Protein AF-A0A8B9U827-F1 (afdb_monomer)

Radius of gyration: 39.12 Å; Cα contacts (8 Å, |Δi|>4): 54; chains: 1; bounding box: 89×34×97 Å

Secondary structure (DSSP, 8-state):
-HHHHHHHHHHHHHHHHHHHHHHHHHHHHHHHHHHHHHHHHHHHHHHHH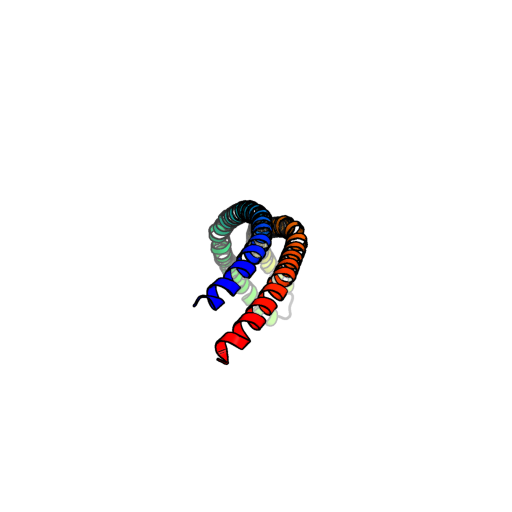HHHHHHHHHIIIIITHHHHHHHHHHHHHHHHHHHHHHHHHHHHHH--SSTHHHHHHHHHHHHHHHHHHHHHHHHHHHHHHHHHHHHHHHHHHHHHHHHHHHHHHHHHHHHHHHHHHHHHHHHHHHHHHHHHHHHHHHHH--

Structure (mmCIF, N/CA/C/O backbone):
data_AF-A0A8B9U827-F1
#
_entry.id   AF-A0A8B9U827-F1
#
loop_
_atom_site.group_PDB
_atom_site.id
_atom_site.type_symbol
_atom_site.label_atom_id
_atom_site.label_alt_id
_atom_site.label_comp_id
_atom_site.label_asym_id
_atom_site.label_entity_id
_atom_site.label_seq_id
_atom_site.pdbx_PDB_ins_code
_atom_site.Cartn_x
_atom_site.Cartn_y
_atom_site.Cartn_z
_atom_site.occupancy
_atom_site.B_iso_or_equiv
_atom_site.auth_seq_id
_atom_site.auth_comp_id
_atom_site.auth_asym_id
_atom_site.auth_atom_id
_atom_site.pdbx_PDB_model_num
ATOM 1 N N . MET A 1 1 ? 55.559 11.640 -40.156 1.00 51.88 1 MET A N 1
ATOM 2 C CA . MET A 1 1 ? 54.291 12.384 -40.364 1.00 51.88 1 MET A CA 1
ATOM 3 C C . MET A 1 1 ? 53.504 11.892 -41.586 1.00 51.88 1 MET A C 1
ATOM 5 O O . MET A 1 1 ? 52.334 11.580 -41.423 1.00 51.88 1 MET A O 1
ATOM 9 N N . VAL A 1 2 ? 54.119 11.731 -42.770 1.00 53.69 2 VAL A N 1
ATOM 10 C CA . VAL A 1 2 ? 53.438 11.211 -43.986 1.00 53.69 2 VAL A CA 1
ATOM 11 C C . VAL A 1 2 ? 52.936 9.764 -43.822 1.00 53.69 2 VAL A C 1
ATOM 13 O O . VAL A 1 2 ? 51.797 9.471 -44.168 1.00 53.69 2 VAL A O 1
ATOM 16 N N . LEU A 1 3 ? 53.733 8.880 -43.206 1.00 53.81 3 LEU A N 1
ATOM 17 C CA . LEU A 1 3 ? 53.330 7.490 -42.920 1.00 53.81 3 LEU A CA 1
ATOM 18 C C . LEU A 1 3 ? 52.134 7.396 -41.958 1.00 53.81 3 LEU A C 1
ATOM 20 O O . LEU A 1 3 ? 51.253 6.569 -42.149 1.00 53.81 3 LEU A O 1
ATOM 24 N N . TYR A 1 4 ? 52.053 8.293 -40.970 1.00 54.06 4 TYR A N 1
ATOM 25 C CA . TYR A 1 4 ? 50.925 8.346 -40.036 1.00 54.06 4 TYR A CA 1
ATOM 26 C C . TYR A 1 4 ? 49.612 8.664 -40.767 1.00 54.06 4 TYR A C 1
ATOM 28 O O . TYR A 1 4 ? 48.617 7.967 -40.598 1.00 54.06 4 TYR A O 1
ATOM 36 N N . TRP A 1 5 ? 49.623 9.657 -41.660 1.00 54.16 5 TRP A N 1
ATOM 37 C CA . TRP A 1 5 ? 48.443 10.034 -42.446 1.00 54.16 5 TRP A CA 1
ATOM 38 C C . TRP A 1 5 ? 48.064 8.982 -43.504 1.00 54.16 5 TRP A C 1
ATOM 40 O O . TRP A 1 5 ? 46.879 8.753 -43.747 1.00 54.16 5 TRP A O 1
ATOM 50 N N . SER A 1 6 ? 49.059 8.287 -44.070 1.00 58.16 6 SER A N 1
ATOM 51 C CA . SER A 1 6 ? 48.858 7.153 -44.985 1.00 58.16 6 SER A CA 1
ATOM 52 C C . SER A 1 6 ? 48.196 5.947 -44.313 1.00 58.16 6 SER A C 1
ATOM 54 O O . SER A 1 6 ? 47.513 5.189 -44.995 1.00 58.16 6 SER A O 1
ATOM 56 N N . CYS A 1 7 ? 48.392 5.754 -43.005 1.00 57.81 7 CYS A N 1
ATOM 57 C CA . CYS A 1 7 ? 47.790 4.654 -42.247 1.00 57.81 7 CYS A CA 1
ATOM 58 C C . CYS A 1 7 ? 46.417 5.020 -41.661 1.00 57.81 7 CYS A C 1
ATOM 60 O O . CYS A 1 7 ? 45.552 4.157 -41.548 1.00 57.81 7 CYS A O 1
ATOM 62 N N . VAL A 1 8 ? 46.189 6.288 -41.305 1.00 60.81 8 VAL A N 1
ATOM 63 C CA . VAL A 1 8 ? 44.938 6.745 -40.671 1.00 60.81 8 VAL A CA 1
ATOM 64 C C . VAL A 1 8 ? 43.793 6.872 -41.685 1.00 60.81 8 VAL A C 1
ATOM 66 O O . VAL A 1 8 ? 42.694 6.390 -41.423 1.00 60.81 8 VAL A O 1
ATOM 69 N N . GLY A 1 9 ? 44.043 7.426 -42.877 1.00 66.44 9 GLY A N 1
ATOM 70 C CA . GLY A 1 9 ? 43.032 7.562 -43.938 1.00 66.44 9 GLY A CA 1
ATOM 71 C C . GLY A 1 9 ? 42.281 6.264 -44.306 1.00 66.44 9 GLY A C 1
ATOM 72 O O . GLY A 1 9 ? 41.049 6.252 -44.242 1.00 66.44 9 GLY A O 1
ATOM 73 N N . PRO A 1 10 ? 42.974 5.156 -44.641 1.00 65.38 10 PRO A N 1
ATOM 74 C CA . PRO A 1 10 ? 42.332 3.893 -45.023 1.00 65.38 10 PRO A CA 1
ATOM 75 C C . PRO A 1 10 ? 41.677 3.137 -43.856 1.00 65.38 10 PRO A C 1
ATOM 77 O O . PRO A 1 10 ? 40.897 2.225 -44.106 1.00 65.38 10 PRO A O 1
ATOM 80 N N . VAL A 1 11 ? 41.951 3.509 -42.601 1.00 64.06 11 VAL A N 1
ATOM 81 C CA . VAL A 1 11 ? 41.323 2.928 -41.398 1.00 64.06 11 VAL A CA 1
ATOM 82 C C . VAL A 1 11 ? 40.087 3.737 -40.981 1.00 64.06 11 VAL A C 1
ATOM 84 O O . VAL A 1 11 ? 39.075 3.165 -40.580 1.00 64.06 11 VAL A O 1
ATOM 87 N N . CYS A 1 12 ? 40.121 5.064 -41.138 1.00 64.31 12 CYS A N 1
ATOM 88 C CA . CYS A 1 12 ? 39.020 5.955 -40.768 1.00 64.31 12 CYS A CA 1
ATOM 89 C C . CYS A 1 12 ? 37.763 5.765 -41.625 1.00 64.31 12 CYS A C 1
ATOM 91 O O . CYS A 1 12 ? 36.660 5.803 -41.086 1.00 64.31 12 CYS A O 1
ATOM 93 N N . VAL A 1 13 ? 37.908 5.550 -42.935 1.00 68.88 13 VAL A N 1
ATOM 94 C CA . VAL A 1 13 ? 36.770 5.369 -43.856 1.00 68.88 13 VAL A CA 1
ATOM 95 C C . VAL A 1 13 ? 35.959 4.094 -43.556 1.00 68.88 13 VAL A C 1
ATOM 97 O O . VAL A 1 13 ? 34.749 4.220 -43.354 1.00 68.88 13 VAL A O 1
ATOM 100 N N . PRO A 1 14 ? 36.553 2.885 -43.455 1.00 66.69 14 PRO A N 1
ATOM 101 C CA . PRO A 1 14 ? 35.802 1.680 -43.095 1.00 66.69 14 PRO A CA 1
ATOM 102 C C . PRO A 1 14 ? 35.281 1.736 -41.656 1.00 66.69 14 PRO A C 1
ATOM 104 O O . PRO A 1 14 ? 34.178 1.267 -41.394 1.00 66.69 14 PRO A O 1
ATOM 107 N N . TYR A 1 15 ? 36.012 2.376 -40.737 1.00 69.19 15 TYR A N 1
ATOM 108 C CA . TYR A 1 15 ? 35.529 2.610 -39.378 1.00 69.19 15 TYR A CA 1
ATOM 109 C C . TYR A 1 15 ? 34.241 3.447 -39.367 1.00 69.19 15 TYR A C 1
ATOM 111 O O . TYR A 1 15 ? 33.252 3.035 -38.766 1.00 69.19 15 TYR A O 1
ATOM 119 N N . TRP A 1 16 ? 34.199 4.575 -40.085 1.00 69.50 16 TRP A N 1
ATOM 120 C CA . TRP A 1 16 ? 32.992 5.408 -40.172 1.00 69.50 16 TRP A CA 1
ATOM 121 C C . TRP A 1 16 ? 31.834 4.687 -40.875 1.00 69.50 16 TRP A C 1
ATOM 123 O O . TRP A 1 16 ? 30.690 4.786 -40.428 1.00 69.50 16 TRP A O 1
ATOM 133 N N . PHE A 1 17 ? 32.129 3.914 -41.924 1.00 72.62 17 PHE A N 1
ATOM 134 C CA . PHE A 1 17 ? 31.133 3.126 -42.655 1.00 72.62 17 PHE A CA 1
ATOM 135 C C . PHE A 1 17 ? 30.514 2.011 -41.796 1.00 72.62 17 PHE A C 1
ATOM 137 O O . PHE A 1 17 ? 29.342 1.687 -41.965 1.00 72.62 17 PHE A O 1
ATOM 144 N N . CYS A 1 18 ? 31.265 1.463 -40.838 1.00 68.94 18 CYS A N 1
ATOM 145 C CA . CYS A 1 18 ? 30.765 0.482 -39.876 1.00 68.94 18 CYS A CA 1
ATOM 146 C C . CYS A 1 18 ? 30.043 1.120 -38.681 1.00 68.94 18 CYS A C 1
ATOM 148 O O . CYS A 1 18 ? 29.018 0.608 -38.239 1.00 68.94 18 CYS A O 1
ATOM 150 N N . VAL A 1 19 ? 30.539 2.239 -38.150 1.00 75.06 19 VAL A N 1
ATOM 151 C CA . VAL A 1 19 ? 29.966 2.877 -36.952 1.00 75.06 19 VAL A CA 1
ATOM 152 C C . VAL A 1 19 ? 28.640 3.583 -37.255 1.00 75.06 19 VAL A C 1
ATOM 154 O O . VAL A 1 19 ? 27.738 3.548 -36.420 1.00 75.06 19 VAL A O 1
ATOM 157 N N . CYS A 1 20 ? 28.466 4.156 -38.451 1.00 78.00 20 CYS A N 1
ATOM 158 C CA . CYS A 1 20 ? 27.203 4.775 -38.882 1.00 78.00 20 CYS A CA 1
ATOM 159 C C . CYS A 1 20 ? 25.969 3.877 -38.720 1.00 78.00 20 CYS A C 1
ATOM 161 O O . CYS A 1 20 ? 25.044 4.267 -38.006 1.00 78.00 20 CYS A O 1
ATOM 163 N N . PRO A 1 21 ? 25.908 2.693 -39.358 1.00 78.19 21 PRO A N 1
ATOM 164 C CA . PRO A 1 21 ? 24.742 1.826 -39.261 1.00 78.19 21 PRO A CA 1
ATOM 165 C C . PRO A 1 21 ? 24.527 1.317 -37.834 1.00 78.19 21 PRO A C 1
ATOM 167 O O . PRO A 1 21 ? 23.381 1.194 -37.415 1.00 78.19 21 PRO A O 1
ATOM 170 N N . ILE A 1 22 ? 25.595 1.099 -37.058 1.00 77.62 22 ILE A N 1
ATOM 171 C CA . ILE A 1 22 ? 25.504 0.716 -35.640 1.00 77.62 22 ILE A CA 1
ATOM 172 C C . ILE A 1 22 ? 24.853 1.836 -34.816 1.00 77.62 22 ILE A C 1
ATOM 174 O O . ILE A 1 22 ? 23.965 1.569 -34.007 1.00 77.62 22 ILE A O 1
ATOM 178 N N . LEU A 1 23 ? 25.248 3.092 -35.046 1.00 76.00 23 LEU A N 1
ATOM 179 C CA . LEU A 1 23 ? 24.681 4.260 -34.371 1.00 76.00 23 LEU A CA 1
ATOM 180 C C . LEU A 1 23 ? 23.207 4.465 -34.747 1.00 76.00 23 LEU A C 1
ATOM 182 O O . LEU A 1 23 ? 22.382 4.735 -33.876 1.00 76.00 23 LEU A O 1
ATOM 186 N N . VAL A 1 24 ? 22.860 4.293 -36.027 1.00 80.25 24 VAL A N 1
ATOM 187 C CA . VAL A 1 24 ? 21.471 4.364 -36.507 1.00 80.25 24 VAL A CA 1
ATOM 188 C C . VAL A 1 24 ? 20.624 3.263 -35.871 1.00 80.25 24 VAL A C 1
ATOM 190 O O . VAL A 1 24 ? 19.539 3.553 -35.371 1.00 80.25 24 VAL A O 1
ATOM 193 N N . LEU A 1 25 ? 21.129 2.026 -35.812 1.00 76.88 25 LEU A N 1
ATOM 194 C CA . LEU A 1 25 ? 20.432 0.904 -35.181 1.00 76.88 25 LEU A CA 1
ATOM 195 C C . LEU A 1 25 ? 20.227 1.159 -33.680 1.00 76.88 25 LEU A C 1
ATOM 197 O O . LEU A 1 25 ? 19.118 1.009 -33.172 1.00 76.88 25 LEU A O 1
ATOM 201 N N . TYR A 1 26 ? 21.263 1.637 -32.988 1.00 76.00 26 TYR A N 1
ATOM 202 C CA . TYR A 1 26 ? 21.193 2.011 -31.576 1.00 76.00 26 TYR A CA 1
ATOM 203 C C . TYR A 1 26 ? 20.158 3.115 -31.319 1.00 76.00 26 TYR A C 1
ATOM 205 O O . TYR A 1 26 ? 19.342 2.993 -30.408 1.00 76.00 26 TYR A O 1
ATOM 213 N N . CYS A 1 27 ? 20.146 4.168 -32.140 1.00 76.25 27 CYS A N 1
ATOM 214 C CA . CYS A 1 27 ? 19.207 5.284 -32.013 1.00 76.25 27 CYS A CA 1
ATOM 215 C C . CYS A 1 27 ? 17.764 4.858 -32.340 1.00 76.25 27 CYS A C 1
ATOM 217 O O . CYS A 1 27 ? 16.822 5.228 -31.642 1.00 76.25 27 CYS A O 1
ATOM 219 N N . SER A 1 28 ? 17.588 4.005 -33.354 1.00 76.50 28 SER A N 1
ATOM 220 C CA . SER A 1 28 ? 16.280 3.451 -33.72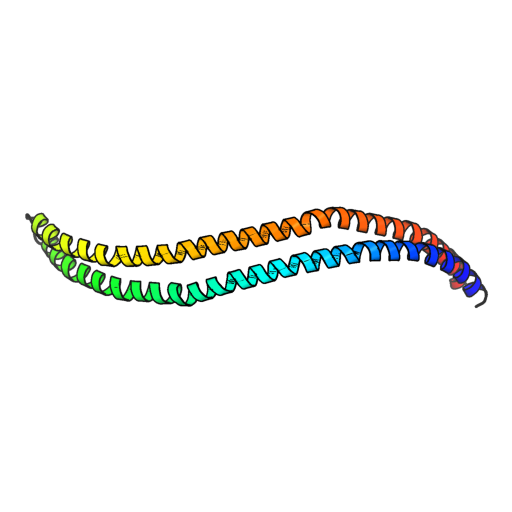3 1.00 76.50 28 SER A CA 1
ATOM 221 C C . SER A 1 28 ? 15.662 2.585 -32.624 1.00 76.50 28 SER A C 1
ATOM 223 O O . SER A 1 28 ? 14.442 2.479 -32.551 1.00 76.50 28 SER A O 1
ATOM 225 N N . TYR A 1 29 ? 16.494 2.003 -31.755 1.00 73.31 29 TYR A N 1
ATOM 226 C CA . TYR A 1 29 ? 16.063 1.104 -30.693 1.00 73.31 29 TYR A CA 1
ATOM 227 C C . TYR A 1 29 ? 15.924 1.795 -29.332 1.00 73.31 29 TYR A C 1
ATOM 229 O O . TYR A 1 29 ? 15.000 1.510 -28.574 1.00 73.31 29 TYR A O 1
ATOM 237 N N . SER A 1 30 ? 16.814 2.735 -29.012 1.00 73.69 30 SER A N 1
ATOM 238 C CA . SER A 1 30 ? 16.781 3.465 -27.741 1.00 73.69 30 SER A CA 1
ATOM 239 C C . SER A 1 30 ? 15.603 4.439 -27.658 1.00 73.69 30 SER A C 1
ATOM 241 O O . SER A 1 30 ? 14.958 4.517 -26.614 1.00 73.69 30 SER A O 1
ATOM 243 N N . CYS A 1 31 ? 15.255 5.112 -28.758 1.00 77.25 31 CYS A N 1
ATOM 244 C CA . CYS A 1 31 ? 14.112 6.024 -28.836 1.00 77.25 31 CYS A CA 1
ATOM 245 C C . CYS A 1 31 ? 12.765 5.370 -28.451 1.00 77.25 31 CYS A C 1
ATOM 247 O O . CYS A 1 31 ? 12.114 5.872 -27.533 1.00 77.25 31 CYS A O 1
ATOM 249 N N . PRO A 1 32 ? 12.324 4.255 -29.069 1.00 79.19 32 PRO A N 1
ATOM 250 C CA . PRO A 1 32 ? 11.059 3.612 -28.706 1.00 79.19 32 PRO A CA 1
ATOM 251 C C . PRO A 1 32 ? 11.068 3.034 -27.285 1.00 79.19 32 PRO A C 1
ATOM 253 O O . PRO A 1 32 ? 10.043 3.079 -26.608 1.00 79.19 32 PRO A O 1
ATOM 256 N N . VAL A 1 33 ? 12.217 2.554 -26.794 1.00 74.75 33 VAL A N 1
ATOM 257 C CA . VAL A 1 33 ? 12.363 2.092 -25.402 1.00 74.75 33 VAL A CA 1
ATOM 258 C C . VAL A 1 33 ? 12.198 3.252 -24.414 1.00 74.75 33 VAL A C 1
ATOM 260 O O . VAL A 1 33 ? 11.510 3.103 -23.405 1.00 74.75 33 VAL A O 1
ATOM 263 N N . LEU A 1 34 ? 12.766 4.425 -24.711 1.00 74.94 34 LEU A N 1
ATOM 264 C CA . LEU A 1 34 ? 12.626 5.622 -23.877 1.00 74.94 34 LEU A CA 1
ATOM 265 C C . LEU A 1 34 ? 11.177 6.137 -23.854 1.00 74.94 34 LEU A C 1
ATOM 267 O O . LEU A 1 34 ? 10.674 6.532 -22.801 1.00 74.94 34 LEU A O 1
ATOM 271 N N . VAL A 1 35 ? 10.494 6.092 -25.003 1.00 79.88 35 VAL A N 1
ATOM 272 C CA . VAL A 1 35 ? 9.070 6.444 -25.124 1.00 79.88 35 VAL A CA 1
ATOM 273 C C . VAL A 1 35 ? 8.206 5.475 -24.318 1.00 79.88 35 VAL A C 1
ATOM 275 O O . VAL A 1 35 ? 7.363 5.924 -23.544 1.00 79.88 35 VAL A O 1
ATOM 278 N N . LEU A 1 36 ? 8.450 4.163 -24.426 1.00 75.50 36 LEU A N 1
ATOM 279 C CA . LEU A 1 36 ? 7.768 3.152 -23.614 1.00 75.50 36 LEU A CA 1
ATOM 280 C C . LEU A 1 36 ? 7.991 3.396 -22.118 1.00 75.50 36 LEU A C 1
ATOM 282 O O . LEU A 1 36 ? 7.031 3.432 -21.352 1.00 75.50 36 LEU A O 1
ATOM 286 N N . TYR A 1 37 ? 9.231 3.662 -21.707 1.00 74.62 37 TYR A N 1
ATOM 287 C CA . TYR A 1 37 ? 9.569 3.972 -20.321 1.00 74.62 37 TYR A CA 1
ATOM 288 C C . TYR A 1 37 ? 8.786 5.180 -19.781 1.00 74.62 37 TYR A C 1
AT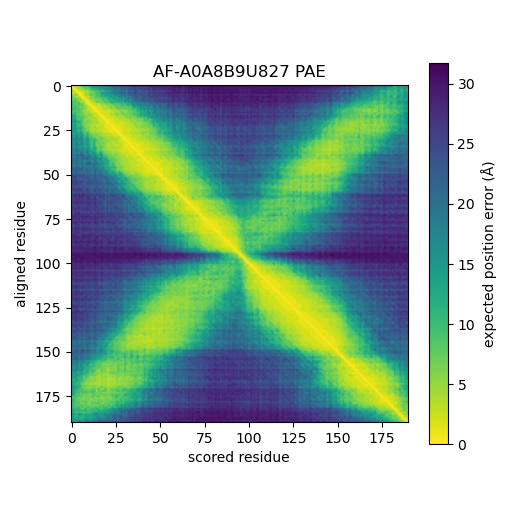OM 290 O O . TYR A 1 37 ? 8.160 5.090 -18.722 1.00 74.62 37 TYR A O 1
ATOM 298 N N . TRP A 1 38 ? 8.752 6.293 -20.517 1.00 75.12 38 TRP A N 1
ATOM 299 C CA . TRP A 1 38 ? 7.981 7.478 -20.124 1.00 75.12 38 TRP A CA 1
ATOM 300 C C . TRP A 1 38 ? 6.470 7.225 -20.117 1.00 75.12 38 TRP A C 1
ATOM 302 O O . TRP A 1 38 ? 5.775 7.628 -19.183 1.00 75.12 38 TRP A O 1
ATOM 312 N N . SER A 1 39 ? 5.965 6.497 -21.115 1.00 77.06 39 SER A N 1
ATOM 313 C CA . SER A 1 39 ? 4.548 6.135 -21.205 1.00 77.06 39 SER A CA 1
ATOM 314 C C . SER A 1 39 ? 4.086 5.222 -20.066 1.00 77.06 39 SER A C 1
ATOM 316 O O . SER A 1 39 ? 2.922 5.269 -19.691 1.00 77.06 39 SER A O 1
ATOM 318 N N . CYS A 1 40 ? 4.995 4.439 -19.480 1.00 73.69 40 CYS A N 1
ATOM 319 C CA . CYS A 1 40 ? 4.718 3.519 -18.380 1.00 73.69 40 C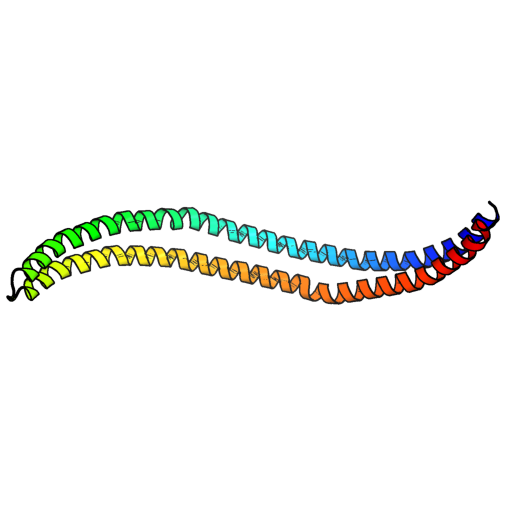YS A CA 1
ATOM 320 C C . CYS A 1 40 ? 4.913 4.150 -16.998 1.00 73.69 40 CYS A C 1
ATOM 322 O O . CYS A 1 40 ? 4.148 3.885 -16.071 1.00 73.69 40 CYS A O 1
ATOM 324 N N . THR A 1 41 ? 5.917 5.010 -16.843 1.00 75.62 41 THR A N 1
ATOM 325 C CA . THR A 1 41 ? 6.205 5.681 -15.566 1.00 75.62 41 THR A CA 1
ATOM 326 C C . THR A 1 41 ? 5.154 6.727 -15.206 1.00 75.62 41 THR A C 1
ATOM 328 O O . THR A 1 41 ? 4.779 6.821 -14.038 1.00 75.62 41 THR A O 1
ATOM 331 N N . GLY A 1 42 ? 4.618 7.460 -16.186 1.00 81.50 42 GLY A N 1
ATOM 332 C CA . GLY A 1 42 ? 3.561 8.452 -15.963 1.00 81.50 42 GLY A CA 1
ATOM 333 C C . GLY A 1 42 ? 2.310 7.874 -15.276 1.00 81.50 42 GLY A C 1
ATOM 334 O O . GLY A 1 42 ? 1.971 8.315 -14.176 1.00 81.50 42 GLY A O 1
ATOM 335 N N . PRO A 1 43 ? 1.644 6.858 -15.857 1.00 82.12 43 PRO A N 1
ATOM 336 C CA . PRO A 1 43 ? 0.464 6.221 -15.271 1.00 82.12 43 PRO A CA 1
ATOM 337 C C . PRO A 1 43 ? 0.727 5.613 -13.893 1.00 82.12 43 PRO A C 1
ATOM 339 O O . PRO A 1 43 ? -0.109 5.735 -13.000 1.00 82.12 43 PRO A O 1
ATOM 342 N N . VAL A 1 44 ? 1.898 4.997 -13.694 1.00 79.19 44 VAL A N 1
ATOM 343 C CA . VAL A 1 44 ? 2.287 4.410 -12.403 1.00 79.19 44 VAL A CA 1
ATOM 344 C C . VAL A 1 44 ? 2.449 5.489 -11.331 1.00 79.19 44 VAL A C 1
ATOM 346 O O . VAL A 1 44 ? 1.971 5.304 -10.214 1.00 79.19 44 VAL A O 1
ATOM 349 N N . LEU A 1 45 ? 3.057 6.634 -11.657 1.00 80.25 45 LEU A N 1
ATOM 350 C CA . LEU A 1 45 ? 3.188 7.767 -10.733 1.00 80.25 45 LEU A CA 1
ATOM 351 C C . LEU A 1 45 ? 1.832 8.395 -10.391 1.00 80.25 45 LEU A C 1
ATOM 353 O O . LEU A 1 45 ? 1.588 8.728 -9.229 1.00 80.25 45 LEU A O 1
ATOM 357 N N . VAL A 1 46 ? 0.942 8.532 -11.379 1.00 83.88 46 VAL A N 1
ATOM 358 C CA . VAL A 1 46 ? -0.425 9.034 -11.170 1.00 83.88 46 VAL A CA 1
ATOM 359 C C . VAL A 1 46 ? -1.205 8.093 -10.257 1.00 83.88 46 VAL A C 1
ATOM 361 O O . VAL A 1 46 ? -1.784 8.553 -9.271 1.00 83.88 46 VAL A O 1
ATOM 364 N N . LEU A 1 47 ? -1.160 6.783 -10.527 1.00 79.88 47 LEU A N 1
ATOM 365 C CA . LEU A 1 47 ? -1.752 5.772 -9.656 1.00 79.88 47 LEU A CA 1
ATOM 366 C C . LEU A 1 47 ? -1.169 5.889 -8.253 1.00 79.88 47 LEU A C 1
ATOM 368 O O . LEU A 1 47 ? -1.911 6.177 -7.326 1.00 79.88 47 LEU A O 1
ATOM 372 N N . TYR A 1 48 ? 0.149 5.811 -8.093 1.00 77.12 48 TYR A N 1
ATOM 373 C CA . TYR A 1 48 ? 0.815 5.926 -6.795 1.00 77.12 48 TYR A CA 1
ATOM 374 C C . TYR A 1 48 ? 0.366 7.159 -5.986 1.00 77.12 48 TYR A C 1
ATOM 376 O O . TYR A 1 48 ? 0.024 7.046 -4.805 1.00 77.12 48 TYR A O 1
ATOM 384 N N . ARG A 1 49 ? 0.276 8.332 -6.628 1.00 80.06 49 ARG A N 1
ATOM 385 C CA . ARG A 1 49 ? -0.218 9.567 -5.998 1.00 80.06 49 ARG A CA 1
ATOM 386 C C . ARG A 1 49 ? -1.690 9.458 -5.589 1.00 80.06 49 ARG A C 1
ATOM 388 O O . ARG A 1 49 ? -2.036 9.875 -4.482 1.00 80.06 49 ARG A O 1
ATOM 395 N N . SER A 1 50 ? -2.527 8.898 -6.464 1.00 78.75 50 SER A N 1
ATOM 396 C CA . SER A 1 50 ? -3.959 8.685 -6.228 1.00 78.75 50 SER A CA 1
ATOM 397 C C . SER A 1 50 ? -4.242 7.659 -5.129 1.00 78.75 50 SER A C 1
ATOM 399 O O . SER A 1 50 ? -5.255 7.773 -4.452 1.00 78.75 50 SER A O 1
ATOM 401 N N . CYS A 1 51 ? -3.330 6.710 -4.899 1.00 76.31 51 CYS A N 1
ATOM 402 C CA . CYS A 1 51 ? -3.432 5.699 -3.849 1.00 76.31 51 CYS A CA 1
ATOM 403 C C . CYS A 1 51 ? -3.031 6.268 -2.480 1.00 76.31 51 CYS A C 1
ATOM 405 O O . CYS A 1 51 ? -3.691 6.015 -1.477 1.00 76.31 51 CYS A O 1
ATOM 407 N N . ILE A 1 52 ? -1.956 7.063 -2.419 1.00 76.69 52 ILE A N 1
ATOM 408 C CA . ILE A 1 52 ? -1.425 7.591 -1.152 1.00 76.69 52 ILE A CA 1
ATOM 409 C C . ILE A 1 52 ? -2.333 8.648 -0.531 1.00 76.69 52 ILE A C 1
ATOM 411 O O . ILE A 1 52 ? -2.516 8.638 0.681 1.00 76.69 52 ILE A O 1
ATOM 415 N N . GLY A 1 53 ? -2.902 9.546 -1.339 1.00 79.06 53 GLY A N 1
ATOM 416 C CA . GLY A 1 53 ? -3.798 10.601 -0.854 1.00 79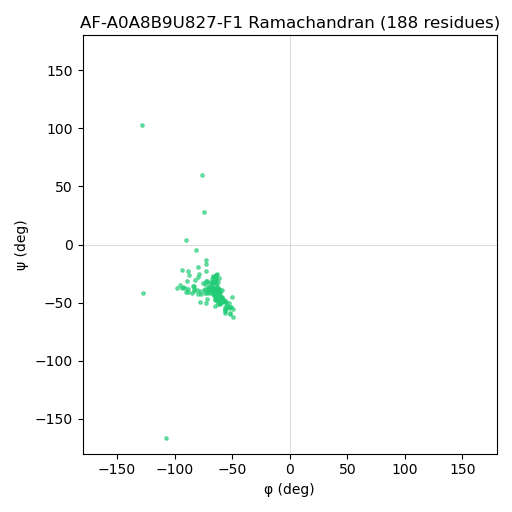.06 53 GLY A CA 1
ATOM 417 C C . GLY A 1 53 ? -4.913 10.084 0.071 1.00 79.06 53 GLY A C 1
ATOM 418 O O . GLY A 1 53 ? -4.930 10.447 1.248 1.00 79.06 53 GLY A O 1
ATOM 419 N N . PRO A 1 54 ? -5.812 9.205 -0.409 1.00 79.12 54 PRO A N 1
ATOM 420 C CA . PRO A 1 54 ? -6.899 8.660 0.401 1.00 79.12 54 PRO A CA 1
ATOM 421 C C . PRO A 1 54 ? -6.394 7.829 1.587 1.00 79.12 54 PRO A C 1
ATOM 423 O O . PRO A 1 54 ? -6.965 7.919 2.671 1.00 79.12 54 PRO A O 1
ATOM 426 N N . MET A 1 55 ? -5.290 7.086 1.436 1.00 73.56 55 MET A N 1
ATOM 427 C CA . MET A 1 55 ? -4.694 6.326 2.541 1.00 73.56 55 MET A CA 1
ATOM 428 C C . MET A 1 55 ? -4.192 7.216 3.671 1.00 73.56 55 MET A C 1
ATOM 430 O O . MET A 1 55 ? -4.458 6.939 4.837 1.00 73.56 55 MET A O 1
ATOM 434 N N . SER A 1 56 ? -3.480 8.296 3.343 1.00 75.69 56 SER A N 1
ATOM 435 C CA . SER A 1 56 ? -2.979 9.247 4.335 1.00 75.69 56 SER A CA 1
ATOM 436 C C . SER A 1 56 ? -4.118 9.955 5.066 1.00 75.69 56 SER A C 1
ATOM 438 O O . SER A 1 56 ? -4.030 10.153 6.276 1.00 75.69 56 SER A O 1
ATOM 440 N N . VAL A 1 57 ? -5.198 10.293 4.355 1.00 79.56 57 VAL A N 1
ATOM 441 C CA . VAL A 1 57 ? -6.396 10.902 4.949 1.00 79.56 57 VAL A CA 1
ATOM 442 C C . VAL A 1 57 ? -7.084 9.929 5.910 1.00 79.56 57 VAL A C 1
ATOM 444 O O . VAL A 1 57 ? -7.357 10.295 7.051 1.00 79.56 57 VAL A O 1
ATOM 447 N N . LEU A 1 58 ? -7.303 8.676 5.495 1.00 72.50 58 LEU A N 1
ATOM 448 C CA . LEU A 1 58 ? -7.908 7.645 6.347 1.00 72.50 58 LEU A CA 1
ATOM 449 C C . LEU A 1 58 ? -7.042 7.324 7.572 1.00 72.50 58 LEU A C 1
ATOM 451 O O . LEU A 1 58 ? -7.565 7.158 8.673 1.00 72.50 58 LEU A O 1
ATOM 455 N N . TYR A 1 59 ? -5.720 7.290 7.408 1.00 70.81 59 TYR A N 1
ATOM 456 C CA . TYR A 1 59 ? -4.784 7.068 8.506 1.00 70.81 59 TYR A CA 1
ATOM 457 C C . TYR A 1 59 ? -4.891 8.161 9.579 1.00 70.81 59 TYR A C 1
ATOM 459 O O . TYR A 1 59 ? -5.080 7.854 10.757 1.00 70.81 59 TYR A O 1
ATOM 467 N N . TRP A 1 60 ? -4.834 9.434 9.177 1.00 73.44 60 TRP A N 1
ATOM 468 C CA . TRP A 1 60 ? -4.930 10.562 10.108 1.00 73.44 60 TRP A CA 1
ATOM 469 C C . TRP A 1 60 ? -6.297 10.668 10.782 1.00 73.44 60 TRP A C 1
ATOM 471 O O . TRP A 1 60 ? -6.369 10.939 11.979 1.00 73.44 60 TRP A O 1
ATOM 481 N N . LEU A 1 61 ? -7.373 10.448 10.025 1.00 72.31 61 LEU A N 1
ATOM 482 C CA . LEU A 1 61 ? -8.734 10.609 10.530 1.00 72.31 61 LEU A CA 1
ATOM 483 C C . LEU A 1 61 ? -9.221 9.442 11.385 1.00 72.31 61 LEU A C 1
ATOM 485 O O . LEU A 1 61 ? -10.111 9.659 12.199 1.00 72.31 61 LEU A O 1
ATOM 489 N N . TYR A 1 62 ? -8.685 8.228 11.216 1.00 66.50 62 TYR A N 1
ATOM 490 C CA . TYR A 1 62 ? -9.268 7.040 11.853 1.00 66.50 62 TYR A CA 1
ATOM 491 C C . TYR A 1 62 ? -8.285 6.198 12.661 1.00 66.50 62 TYR A C 1
ATOM 493 O O . TYR A 1 62 ? -8.623 5.799 13.772 1.00 66.50 62 TYR A O 1
ATOM 501 N N . ILE A 1 63 ? -7.060 5.959 12.187 1.00 67.94 63 ILE A N 1
ATOM 502 C CA . ILE A 1 63 ? -6.111 5.110 12.932 1.00 67.94 63 ILE A CA 1
ATOM 503 C C . ILE A 1 63 ? -5.648 5.785 14.229 1.00 67.94 63 ILE A C 1
ATOM 505 O O . ILE A 1 63 ? -5.422 5.098 15.218 1.00 67.94 63 ILE A O 1
ATOM 509 N N . ILE A 1 64 ? -5.541 7.115 14.255 1.00 70.06 64 ILE A N 1
ATOM 510 C CA . ILE A 1 64 ? -5.116 7.862 15.448 1.00 70.06 64 ILE A CA 1
ATOM 511 C C . ILE A 1 64 ? -6.244 8.007 16.491 1.00 70.06 64 ILE A C 1
ATOM 513 O O . ILE A 1 64 ? -6.000 7.712 17.661 1.00 70.06 64 ILE A O 1
ATOM 517 N N . PRO A 1 65 ? -7.474 8.430 16.136 1.00 75.25 65 PRO A N 1
ATOM 518 C CA . PRO A 1 65 ? -8.522 8.640 17.136 1.00 75.25 65 PRO A CA 1
ATOM 519 C C . PRO A 1 65 ? -9.231 7.362 17.599 1.00 75.25 65 PRO A C 1
ATOM 521 O O . PRO A 1 65 ? -9.690 7.327 18.738 1.00 75.25 65 PRO A O 1
ATOM 524 N N . VAL A 1 66 ? -9.320 6.301 16.785 1.00 73.06 66 VAL A N 1
ATOM 525 C CA . VAL A 1 66 ? -10.031 5.066 17.182 1.00 73.06 66 VAL A CA 1
ATOM 526 C C . VAL A 1 66 ? -9.411 4.391 18.417 1.00 73.06 66 VAL A C 1
ATOM 528 O O . VAL A 1 66 ? -10.172 4.057 19.321 1.00 73.06 66 VAL A O 1
ATOM 531 N N . PRO A 1 67 ? -8.078 4.229 18.550 1.00 69.88 67 PRO A N 1
ATOM 532 C CA . PRO A 1 67 ? -7.453 3.701 19.765 1.00 69.88 67 PRO A CA 1
ATOM 533 C C . PRO A 1 67 ? -7.714 4.567 20.997 1.00 69.88 67 PRO A C 1
ATOM 535 O O . PRO A 1 67 ? -7.954 4.034 22.077 1.00 69.88 67 PRO A O 1
ATOM 538 N N . VAL A 1 68 ? -7.710 5.894 20.833 1.00 75.75 68 VAL A N 1
ATOM 539 C CA . VAL A 1 68 ? -8.011 6.843 21.914 1.00 75.75 68 VAL A CA 1
ATOM 540 C C . VAL A 1 68 ? -9.451 6.660 22.389 1.00 75.75 68 VAL A C 1
ATOM 542 O O . VAL A 1 68 ? -9.687 6.565 23.592 1.00 75.75 68 VAL A O 1
ATOM 545 N N . LEU A 1 69 ? -10.393 6.528 21.451 1.00 70.81 69 LEU A N 1
ATOM 546 C CA . LEU A 1 69 ? -11.796 6.226 21.734 1.00 70.81 69 LEU A CA 1
ATOM 547 C C . LEU A 1 69 ? -11.954 4.849 22.408 1.00 70.81 69 LEU A C 1
ATOM 549 O O . LEU A 1 69 ? -12.731 4.675 23.342 1.00 70.81 69 LEU A O 1
ATOM 553 N N . CYS A 1 70 ? -11.177 3.863 21.960 1.00 68.81 70 CYS A N 1
ATOM 554 C CA . CYS A 1 70 ? -11.146 2.519 22.530 1.00 68.81 70 CYS A CA 1
ATOM 555 C C . CYS A 1 70 ? -10.734 2.564 24.008 1.00 68.81 70 CYS A C 1
ATOM 557 O O . CYS A 1 70 ? -11.424 2.023 24.868 1.00 68.81 70 CYS A O 1
ATOM 559 N N . VAL A 1 71 ? -9.642 3.264 24.326 1.00 71.75 71 VAL A N 1
ATOM 560 C CA . VAL A 1 71 ? -9.140 3.395 25.701 1.00 71.75 71 VAL A CA 1
ATOM 561 C C . VAL A 1 71 ? -10.102 4.201 26.575 1.00 71.75 71 VAL A C 1
ATOM 563 O O . VAL A 1 71 ? -10.368 3.794 27.708 1.00 71.75 71 VAL A O 1
ATOM 566 N N . SER A 1 72 ? -10.655 5.305 26.062 1.00 73.56 72 SER A N 1
ATOM 567 C CA . SER A 1 72 ? -11.552 6.175 26.830 1.00 73.56 72 SER A CA 1
ATOM 568 C C . SER A 1 72 ? -12.879 5.506 27.187 1.00 73.56 72 SER A C 1
ATOM 570 O O . SER A 1 72 ? -13.418 5.782 28.256 1.00 73.56 72 SER A O 1
ATOM 572 N N . HIS A 1 73 ? -13.398 4.613 26.340 1.00 67.94 73 HIS A N 1
ATOM 573 C CA . HIS A 1 73 ? -14.662 3.919 26.595 1.00 67.94 73 HIS A CA 1
ATOM 574 C C . HIS A 1 73 ? -14.486 2.562 27.283 1.00 67.94 73 HIS A C 1
ATOM 576 O O . HIS A 1 73 ? -15.286 2.217 28.150 1.00 67.94 73 HIS A O 1
ATOM 582 N N . ILE A 1 74 ? -13.444 1.794 26.950 1.00 72.50 74 ILE A N 1
ATOM 583 C CA . ILE A 1 74 ? -13.230 0.467 27.546 1.00 72.50 74 ILE A CA 1
ATOM 584 C C . ILE A 1 74 ? -12.636 0.594 28.950 1.00 72.50 74 ILE A C 1
ATOM 586 O O . ILE A 1 74 ? -13.060 -0.130 29.846 1.00 72.50 74 ILE A O 1
ATOM 590 N N . GLY A 1 75 ? -11.702 1.527 29.171 1.00 75.94 75 GLY A N 1
ATOM 591 C CA . GLY A 1 75 ? -11.027 1.712 30.460 1.00 75.94 75 GLY A CA 1
ATOM 592 C C . GLY A 1 75 ? -11.991 1.867 31.647 1.00 75.94 75 GLY A C 1
ATOM 593 O O . GLY A 1 75 ? -11.911 1.072 32.584 1.00 75.94 75 GLY A O 1
ATOM 594 N N . PRO A 1 76 ? -12.947 2.814 31.612 1.00 76.75 76 PRO A N 1
ATOM 595 C CA . PRO A 1 76 ? -13.911 3.014 32.696 1.00 76.75 76 PRO A CA 1
ATOM 596 C C . PRO A 1 76 ? -14.808 1.798 32.939 1.00 76.75 76 PRO A C 1
ATOM 598 O O . PRO A 1 76 ? -15.088 1.455 34.086 1.00 76.75 76 PRO A O 1
ATOM 601 N N . VAL A 1 77 ? -15.235 1.118 31.870 1.00 72.00 77 VAL A N 1
ATOM 602 C CA . VAL A 1 77 ? -16.081 -0.081 31.964 1.00 72.00 77 VAL A CA 1
ATOM 603 C C . VAL A 1 77 ? -15.307 -1.244 32.584 1.00 72.00 77 VAL A C 1
ATOM 605 O O . VAL A 1 77 ? -15.854 -1.983 33.397 1.00 72.00 77 VAL A O 1
ATOM 608 N N . LEU A 1 78 ? -14.020 -1.381 32.263 1.00 72.44 78 LEU A N 1
ATOM 609 C CA . LEU A 1 78 ? -13.143 -2.412 32.819 1.00 72.44 78 LEU A CA 1
ATOM 610 C C . LEU A 1 78 ? -12.845 -2.159 34.306 1.00 72.44 78 LEU A C 1
ATOM 612 O O . LEU A 1 78 ? -12.831 -3.100 35.099 1.00 72.44 78 LEU A O 1
ATOM 616 N N . VAL A 1 79 ? -12.687 -0.889 34.698 1.00 78.12 79 VAL A N 1
ATOM 617 C CA . VAL A 1 79 ? -12.572 -0.472 36.106 1.00 78.12 79 VAL A CA 1
ATOM 618 C C . VAL A 1 79 ? -13.865 -0.765 36.871 1.00 78.12 79 VAL A C 1
ATOM 620 O O . VAL A 1 79 ? -13.800 -1.336 37.958 1.00 78.12 79 VAL A O 1
ATOM 623 N N . LEU A 1 80 ? -15.031 -0.437 36.302 1.00 71.94 80 LEU A N 1
ATOM 624 C CA . LEU A 1 80 ? -16.338 -0.774 36.881 1.00 71.94 80 LEU A CA 1
ATOM 625 C C . LEU A 1 80 ? -16.541 -2.288 37.007 1.00 71.94 80 LEU A C 1
ATOM 627 O O . LEU A 1 80 ? -17.058 -2.761 38.013 1.00 71.94 80 LEU A O 1
ATOM 631 N N . TYR A 1 81 ? -16.105 -3.060 36.013 1.00 69.56 81 TYR A N 1
ATOM 632 C CA . TYR A 1 81 ? -16.178 -4.516 36.055 1.00 69.56 81 TYR A CA 1
ATOM 633 C C . TYR A 1 81 ? -15.357 -5.092 37.213 1.00 69.56 81 TYR A C 1
ATOM 635 O O . TYR A 1 81 ? -15.875 -5.875 38.010 1.00 69.56 81 TYR A O 1
ATOM 643 N N . TRP A 1 82 ? -14.097 -4.672 37.358 1.00 67.94 82 TRP A N 1
ATOM 644 C CA . TRP A 1 82 ? -13.231 -5.151 38.438 1.00 67.94 82 TRP A CA 1
ATOM 645 C C . TRP A 1 82 ? -13.666 -4.671 39.822 1.00 67.94 82 TRP A C 1
ATOM 647 O O . TRP A 1 82 ? -13.580 -5.446 40.777 1.00 67.94 82 TRP A O 1
ATOM 657 N N . SER A 1 83 ? -14.164 -3.438 39.943 1.00 72.38 83 SER A N 1
ATOM 658 C CA . SER A 1 83 ? -14.646 -2.907 41.221 1.00 72.38 83 SER A CA 1
ATOM 659 C C . SER A 1 83 ? -15.901 -3.622 41.721 1.00 72.38 83 SER A C 1
ATOM 661 O O . SER A 1 83 ? -16.091 -3.716 42.931 1.00 72.38 83 SER A O 1
ATOM 663 N N . TYR A 1 84 ? -16.722 -4.175 40.821 1.00 65.81 84 TYR A N 1
ATOM 664 C CA . TYR A 1 84 ? -17.925 -4.929 41.180 1.00 65.81 84 TYR A CA 1
ATOM 665 C C . TYR A 1 84 ? -17.671 -6.430 41.362 1.00 65.81 84 TYR A C 1
ATOM 667 O O . TYR A 1 84 ? -18.202 -7.040 42.287 1.00 65.81 84 TYR A O 1
ATOM 675 N N . ILE A 1 85 ? -16.849 -7.043 40.502 1.00 66.25 85 ILE A N 1
ATOM 676 C CA . ILE A 1 85 ? -16.520 -8.473 40.585 1.00 66.25 85 ILE A CA 1
ATOM 677 C C . ILE A 1 85 ? -15.599 -8.750 41.774 1.00 66.25 85 ILE A C 1
ATOM 679 O O . ILE A 1 85 ? -15.818 -9.732 42.475 1.00 66.25 85 ILE A O 1
ATOM 683 N N . GLY A 1 86 ? -14.599 -7.898 42.027 1.00 69.81 86 GLY A N 1
ATOM 684 C CA . GLY A 1 86 ? -13.606 -8.091 43.089 1.00 69.81 86 GLY A CA 1
ATOM 685 C C . GLY A 1 86 ? -14.221 -8.387 44.465 1.00 69.81 86 GLY A C 1
ATOM 686 O O . GLY A 1 86 ? -13.910 -9.431 45.039 1.00 69.81 86 GLY A O 1
ATOM 687 N N . PRO A 1 87 ? -15.147 -7.554 44.975 1.00 68.94 87 PRO A N 1
ATOM 688 C CA . PRO A 1 87 ? -15.831 -7.795 46.247 1.00 68.94 87 PRO A CA 1
ATOM 689 C C . PRO A 1 87 ? -16.643 -9.094 46.265 1.00 68.94 87 PRO A C 1
ATOM 691 O O . PRO A 1 87 ? -16.634 -9.819 47.258 1.00 68.94 87 PRO A O 1
ATOM 694 N N . VAL A 1 88 ? -17.324 -9.419 45.160 1.00 64.94 88 VAL A N 1
ATOM 695 C CA . VAL A 1 88 ? -18.124 -10.649 45.038 1.00 64.94 88 VAL A CA 1
ATOM 696 C C . VAL A 1 88 ? -17.222 -11.887 45.011 1.00 64.94 88 VAL A C 1
ATOM 698 O O . VAL A 1 88 ? -17.570 -12.912 45.588 1.00 64.94 88 VAL A O 1
ATOM 701 N N . LEU A 1 89 ? -16.046 -11.797 44.385 1.00 64.94 89 LEU A N 1
ATOM 702 C CA . LEU A 1 89 ? -15.058 -12.875 44.315 1.00 64.94 89 LEU A CA 1
ATOM 703 C C . LEU A 1 89 ? -14.405 -13.129 45.682 1.00 64.94 89 LEU A C 1
ATOM 705 O O . LEU A 1 89 ? -14.219 -14.281 46.069 1.00 64.94 89 LEU A O 1
ATOM 709 N N . VAL A 1 90 ? -14.137 -12.061 46.444 1.00 65.69 90 VAL A N 1
ATOM 710 C CA . VAL A 1 90 ? -13.689 -12.145 47.844 1.00 65.69 90 VAL A CA 1
ATOM 711 C C . VAL A 1 90 ? -14.757 -12.815 48.714 1.00 65.69 90 VAL A C 1
ATOM 713 O O . VAL A 1 90 ? -14.437 -13.748 49.448 1.00 65.69 90 VAL A O 1
ATOM 716 N N . LEU A 1 91 ? -16.029 -12.415 48.576 1.00 60.16 91 LEU A N 1
ATOM 717 C CA . LEU A 1 91 ? -17.154 -13.042 49.282 1.00 60.16 91 LEU A CA 1
ATOM 718 C C . LEU A 1 91 ? -17.341 -14.520 48.905 1.00 60.16 91 LEU A C 1
ATOM 720 O O . LEU A 1 91 ? -17.612 -15.352 49.770 1.00 60.16 91 LEU A O 1
ATOM 724 N N . TYR A 1 92 ? -17.162 -14.861 47.626 1.00 60.09 92 TYR A N 1
ATOM 725 C CA . TYR A 1 92 ? -17.223 -16.235 47.125 1.00 60.09 92 TYR A CA 1
ATOM 726 C C . TYR A 1 92 ? -16.139 -17.126 47.745 1.00 60.09 92 TYR A C 1
ATOM 728 O O . TYR A 1 92 ? -16.419 -18.258 48.128 1.00 60.09 92 TYR A O 1
ATOM 736 N N . TRP A 1 93 ? -14.909 -16.624 47.888 1.00 57.91 93 TRP A N 1
ATOM 737 C CA . TRP A 1 93 ? -13.836 -17.363 48.561 1.00 57.91 93 TRP A CA 1
ATOM 738 C C . TRP A 1 93 ? -14.023 -17.459 50.078 1.00 57.91 93 TRP A C 1
ATOM 740 O O . TRP A 1 93 ? -13.635 -18.468 50.662 1.00 57.91 93 TRP A O 1
ATOM 750 N N . SER A 1 94 ? -14.643 -16.464 50.719 1.00 57.41 94 SER A N 1
ATOM 751 C CA . SER A 1 94 ? -14.918 -16.510 52.162 1.00 57.41 94 SER A CA 1
ATOM 752 C C . SER A 1 94 ? -16.136 -17.357 52.548 1.00 57.41 94 SER A C 1
ATOM 754 O O . SER A 1 94 ? -16.262 -17.742 53.708 1.00 57.41 94 SER A O 1
ATOM 756 N N . CYS A 1 95 ? -17.051 -17.640 51.614 1.00 51.69 95 CYS A N 1
ATOM 757 C CA . CYS A 1 95 ? -18.319 -18.311 51.898 1.00 51.69 95 CYS A CA 1
ATOM 758 C C . CYS A 1 95 ? -18.530 -19.511 50.959 1.00 51.69 95 CYS A C 1
ATOM 760 O O . CYS A 1 95 ? -18.970 -19.354 49.825 1.00 51.69 95 CYS A O 1
ATOM 762 N N . THR A 1 96 ? -18.319 -20.735 51.446 1.00 49.62 96 THR A N 1
ATOM 763 C CA . THR A 1 96 ? -18.541 -22.001 50.711 1.00 49.62 96 THR A CA 1
ATOM 764 C C . THR A 1 96 ? -20.030 -22.389 50.542 1.00 49.62 96 THR A C 1
ATOM 766 O O . THR A 1 96 ? -20.367 -23.566 50.443 1.00 49.62 96 THR A O 1
ATOM 769 N N . GLY A 1 97 ? -20.940 -21.405 50.513 1.00 59.03 97 GLY A N 1
ATOM 770 C CA . GLY A 1 97 ? -22.397 -21.561 50.346 1.00 59.03 97 GLY A CA 1
ATOM 771 C C . GLY A 1 97 ? -22.914 -21.121 48.961 1.00 59.03 97 GLY A C 1
ATOM 772 O O . GLY A 1 97 ? -22.108 -20.926 48.053 1.00 59.03 97 GLY A O 1
ATOM 773 N N . PRO A 1 98 ? -24.240 -20.940 48.746 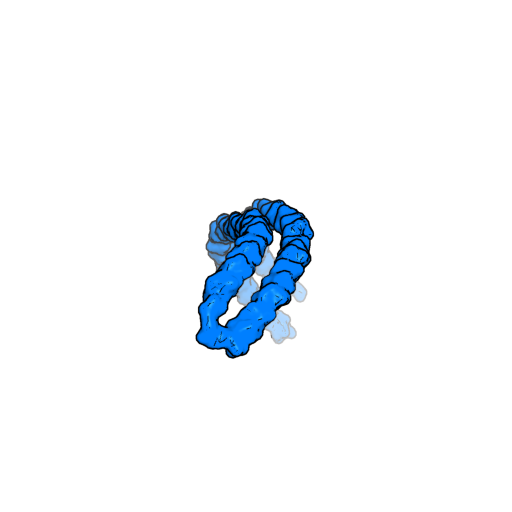1.00 54.22 98 PRO A N 1
ATOM 774 C CA . PRO A 1 98 ? -24.858 -20.751 47.425 1.00 54.22 98 PRO A CA 1
ATOM 775 C C . PRO A 1 98 ? -24.639 -19.330 46.863 1.00 54.22 98 PRO A C 1
ATOM 777 O O . PRO A 1 98 ? -25.574 -18.595 46.569 1.00 54.22 98 PRO A O 1
ATOM 780 N N . VAL A 1 99 ? -23.382 -18.927 46.681 1.00 56.91 99 VAL A N 1
ATOM 781 C CA . VAL A 1 99 ? -22.977 -17.598 46.186 1.00 56.91 99 VAL A CA 1
ATOM 782 C C . VAL A 1 99 ? -23.058 -17.513 44.648 1.00 56.91 99 VAL A C 1
ATOM 784 O O . VAL A 1 99 ? -22.900 -16.455 44.045 1.00 56.91 99 VAL A O 1
ATOM 787 N N . ARG A 1 100 ? -23.379 -18.624 43.975 1.00 56.44 100 ARG A N 1
ATOM 788 C CA . ARG A 1 100 ? -23.402 -18.717 42.507 1.00 56.44 100 ARG A CA 1
ATOM 789 C C . ARG A 1 100 ? -24.509 -17.879 41.853 1.00 56.44 100 ARG A C 1
ATOM 791 O O . ARG A 1 100 ? -24.293 -17.340 40.772 1.00 56.44 100 ARG A O 1
ATOM 798 N N . VAL A 1 101 ? -25.666 -17.754 42.509 1.00 59.91 101 VAL A N 1
ATOM 799 C CA . VAL A 1 101 ? -26.811 -16.962 42.023 1.00 59.91 101 VAL A CA 1
ATOM 800 C C . VAL A 1 101 ? -26.553 -15.448 42.129 1.00 59.91 101 VAL A C 1
ATOM 802 O O . VAL A 1 101 ? -26.678 -14.787 41.098 1.00 59.91 101 VAL A O 1
ATOM 805 N N . PRO A 1 102 ? -26.120 -14.885 43.282 1.00 62.59 102 PRO A N 1
ATOM 806 C CA . PRO A 1 102 ? -25.800 -13.456 43.370 1.00 62.59 102 PRO A CA 1
ATOM 807 C C . PRO A 1 102 ? -24.604 -13.053 42.491 1.00 62.59 102 PRO A C 1
ATOM 809 O O . PRO A 1 102 ? -24.582 -11.955 41.938 1.00 62.59 102 PRO A O 1
ATOM 812 N N . TYR A 1 103 ? -23.635 -13.955 42.290 1.00 63.84 103 TYR A N 1
ATOM 813 C CA . TYR A 1 103 ? -22.532 -13.729 41.353 1.00 63.84 103 TYR A CA 1
ATOM 814 C C . TYR A 1 103 ? -23.027 -13.539 39.914 1.00 63.84 103 TYR A C 1
ATOM 816 O O . TYR A 1 103 ? -22.681 -12.552 39.267 1.00 63.84 103 TYR A O 1
ATOM 824 N N . TRP A 1 104 ? -23.874 -14.448 39.419 1.00 62.91 104 TRP A N 1
ATOM 825 C CA . TRP A 1 104 ? -24.402 -14.355 38.055 1.00 62.91 104 TRP A CA 1
ATOM 826 C C . TRP A 1 104 ? -25.344 -13.160 37.868 1.00 62.91 104 TRP A C 1
ATOM 828 O O . TRP A 1 104 ? -25.283 -12.507 36.827 1.00 62.91 104 TRP A O 1
ATOM 838 N N . SER A 1 105 ? -26.161 -12.818 38.872 1.00 63.59 105 SER A N 1
ATOM 839 C CA . SER A 1 105 ? -27.046 -11.647 38.793 1.00 63.59 105 SER A CA 1
ATOM 840 C C . SER A 1 105 ? -26.286 -10.323 38.720 1.00 63.59 105 SER A C 1
ATOM 842 O O . SER A 1 105 ? -26.751 -9.405 38.053 1.00 63.59 105 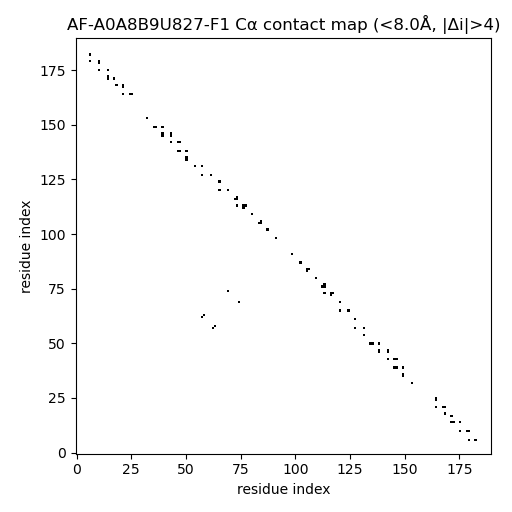SER A O 1
ATOM 844 N N . CYS A 1 106 ? -25.114 -10.224 39.356 1.00 62.50 106 CYS A N 1
ATOM 845 C CA . CYS A 1 106 ? -24.274 -9.028 39.275 1.00 62.50 106 CYS A CA 1
ATOM 846 C C . CYS A 1 106 ? -23.388 -9.019 38.021 1.00 62.50 106 CYS A C 1
ATOM 848 O O . CYS A 1 106 ? -23.221 -7.973 37.403 1.00 62.50 106 CYS A O 1
ATOM 850 N N . ALA A 1 107 ? -22.848 -10.169 37.605 1.00 64.00 107 ALA A N 1
ATOM 851 C CA . ALA A 1 107 ? -21.946 -10.256 36.456 1.00 64.00 107 ALA A CA 1
ATOM 852 C C . ALA A 1 107 ? -22.659 -10.044 35.107 1.00 64.00 107 ALA A C 1
ATOM 854 O O . ALA A 1 107 ? -22.115 -9.374 34.230 1.00 64.00 107 ALA A O 1
ATOM 855 N N . CYS A 1 108 ? -23.881 -10.566 34.944 1.00 67.62 108 CYS A N 1
ATOM 856 C CA . CYS A 1 108 ? -24.673 -10.443 33.714 1.00 67.62 108 CYS A CA 1
ATOM 857 C C . CYS A 1 108 ? -24.829 -9.009 33.184 1.00 67.62 108 CYS A C 1
ATOM 859 O O . CYS A 1 108 ? -24.433 -8.759 32.046 1.00 67.62 108 CYS A O 1
ATOM 861 N N . PRO A 1 109 ? -25.398 -8.055 33.948 1.00 70.62 109 PRO A N 1
ATOM 862 C CA . PRO A 1 109 ? -25.641 -6.704 33.445 1.00 70.62 109 PRO A CA 1
ATOM 863 C C . PRO A 1 109 ? -24.343 -5.978 33.076 1.00 70.62 109 PRO A C 1
ATOM 865 O O . PRO A 1 109 ? -24.318 -5.210 32.118 1.00 70.62 109 PRO A O 1
ATOM 868 N N . ILE A 1 110 ? -23.246 -6.265 33.779 1.00 65.69 110 ILE A N 1
ATOM 869 C CA . ILE A 1 110 ? -21.936 -5.664 33.514 1.00 65.69 110 ILE A CA 1
ATOM 870 C C . ILE A 1 110 ? -21.309 -6.271 32.255 1.00 65.69 110 ILE A C 1
ATOM 872 O O . ILE A 1 110 ? -20.730 -5.545 31.453 1.00 65.69 110 ILE A O 1
ATOM 876 N N . LEU A 1 111 ? -21.458 -7.582 32.041 1.00 67.12 111 LEU A N 1
ATOM 877 C CA . LEU A 1 111 ? -21.015 -8.251 30.818 1.00 67.12 111 LEU A CA 1
ATOM 878 C C . LEU A 1 111 ? -21.786 -7.738 29.593 1.00 67.12 111 LEU A C 1
ATOM 880 O O . LEU A 1 111 ? -21.188 -7.505 28.544 1.00 67.12 111 LEU A O 1
ATOM 884 N N . VAL A 1 112 ? -23.096 -7.514 29.737 1.00 72.38 112 VAL A N 1
ATOM 885 C CA . VAL A 1 112 ? -23.935 -6.895 28.700 1.00 72.38 112 VAL A CA 1
ATOM 886 C C . VAL A 1 112 ? -23.462 -5.473 28.410 1.00 72.38 112 VAL A C 1
ATOM 888 O O . VAL A 1 112 ? -23.297 -5.121 27.245 1.00 72.38 112 VAL A O 1
ATOM 891 N N . LEU A 1 113 ? -23.178 -4.676 29.444 1.00 68.94 113 LEU A N 1
ATOM 892 C CA . LEU A 1 113 ? -22.678 -3.311 29.283 1.00 68.94 113 LEU A CA 1
ATOM 893 C C . LEU A 1 113 ? -21.295 -3.297 28.612 1.00 68.94 113 LEU A C 1
ATOM 895 O O . LEU A 1 113 ? -21.087 -2.554 27.656 1.00 68.94 113 LEU A O 1
ATOM 899 N N . TYR A 1 114 ? -20.395 -4.195 29.015 1.00 67.44 114 TYR A N 1
ATOM 900 C CA . TYR A 1 114 ? -19.094 -4.396 28.379 1.00 67.44 114 TYR A CA 1
ATOM 901 C C . TYR A 1 114 ? -19.226 -4.715 26.889 1.00 67.44 114 TYR A C 1
ATOM 903 O O . TYR A 1 114 ? -18.653 -4.010 26.060 1.00 67.44 114 TYR A O 1
ATOM 911 N N . TRP A 1 115 ? -20.023 -5.723 26.525 1.00 69.12 115 TRP A N 1
ATOM 912 C CA . TRP A 1 115 ? -20.215 -6.067 25.116 1.00 69.12 115 TRP A CA 1
ATOM 913 C C . TRP A 1 115 ? -20.900 -4.922 24.356 1.00 69.12 115 TRP A C 1
ATOM 915 O O . TRP A 1 115 ? -20.465 -4.584 23.262 1.00 69.12 115 TRP A O 1
ATOM 925 N N . SER A 1 116 ? -21.879 -4.236 24.954 1.00 71.25 116 SER A N 1
ATOM 926 C CA . SER A 1 116 ? -22.544 -3.086 24.325 1.00 71.25 116 SER A CA 1
ATOM 927 C C . SER A 1 116 ? -21.593 -1.924 24.013 1.00 71.25 116 SER A C 1
ATOM 929 O O . SER A 1 116 ? -21.806 -1.213 23.035 1.00 71.25 116 SER A O 1
ATOM 931 N N . CYS A 1 117 ? -20.517 -1.758 24.788 1.00 67.38 117 CYS A N 1
ATOM 932 C CA . CYS A 1 117 ? -19.471 -0.776 24.515 1.00 67.38 117 CYS A CA 1
ATOM 933 C C . CYS A 1 117 ? -18.430 -1.295 23.514 1.00 67.38 117 CYS A C 1
ATOM 935 O O . CYS A 1 117 ? -17.936 -0.527 22.695 1.00 67.38 117 CYS A O 1
ATOM 937 N N . VAL A 1 118 ? -18.098 -2.588 23.551 1.00 70.50 118 VAL A N 1
ATOM 938 C CA . VAL A 1 118 ? -17.052 -3.178 22.701 1.00 70.50 118 VAL A CA 1
ATOM 939 C C . VAL A 1 118 ? -17.541 -3.474 21.278 1.00 70.50 118 VAL A C 1
ATOM 941 O O . VAL A 1 118 ? -16.779 -3.210 20.346 1.00 70.50 118 VAL A O 1
ATOM 944 N N . CYS A 1 119 ? -18.784 -3.953 21.060 1.00 73.81 119 CYS A N 1
ATOM 945 C CA . CYS A 1 119 ? -19.279 -4.244 19.697 1.00 73.81 119 CYS A CA 1
ATOM 946 C C . CYS A 1 119 ? -19.140 -3.029 18.774 1.00 73.81 119 CYS A C 1
ATOM 948 O O . CYS A 1 119 ? -18.568 -3.180 17.696 1.00 73.81 119 CYS A O 1
ATOM 950 N N . PRO A 1 120 ? -19.657 -1.838 19.143 1.00 75.56 120 PRO A N 1
ATOM 951 C CA . PRO A 1 120 ? -19.705 -0.705 18.228 1.00 75.56 120 PRO A CA 1
ATOM 952 C C . PRO A 1 120 ? -18.307 -0.231 17.845 1.00 75.56 120 PRO A C 1
ATOM 954 O O . PRO A 1 120 ? -18.071 0.095 16.687 1.00 75.56 120 PRO A O 1
ATOM 957 N N . ILE A 1 121 ? -17.371 -0.248 18.799 1.00 71.50 121 ILE A N 1
ATOM 958 C CA . ILE A 1 121 ? -15.983 0.168 18.581 1.00 71.50 121 ILE A CA 1
ATOM 959 C C . ILE A 1 121 ? -15.258 -0.832 17.676 1.00 71.50 121 ILE A C 1
ATOM 961 O O . ILE A 1 121 ? -14.539 -0.427 16.763 1.00 71.50 121 ILE A O 1
ATOM 965 N N . LEU A 1 122 ? -15.484 -2.134 17.881 1.00 70.19 122 LEU A N 1
ATOM 966 C CA . LEU A 1 122 ? -14.928 -3.181 17.029 1.00 70.19 122 LEU A CA 1
ATOM 967 C C . LEU A 1 122 ? -15.488 -3.084 15.602 1.00 70.19 122 LEU A C 1
ATOM 969 O O . LEU A 1 122 ? -14.724 -3.142 14.643 1.00 70.19 122 LEU A O 1
ATOM 973 N N . ILE A 1 123 ? -16.797 -2.870 15.450 1.00 76.44 123 ILE A N 1
ATOM 974 C CA . ILE A 1 123 ? -17.438 -2.658 14.144 1.00 76.44 123 ILE A CA 1
ATOM 975 C C . ILE A 1 123 ? -16.839 -1.430 13.453 1.00 76.44 123 ILE A C 1
ATOM 977 O O . ILE A 1 123 ? -16.468 -1.520 12.284 1.00 76.44 123 ILE A O 1
ATOM 981 N N . LEU A 1 124 ? -16.675 -0.317 14.178 1.00 72.69 124 LEU A N 1
ATOM 982 C CA . LEU A 1 124 ? -16.002 0.882 13.679 1.00 72.69 124 LEU A CA 1
ATOM 983 C C . LEU A 1 124 ? -14.598 0.527 13.171 1.00 72.69 124 LEU A C 1
ATOM 985 O O . LEU A 1 124 ? -14.278 0.770 12.012 1.00 72.69 124 LEU A O 1
ATOM 989 N N . TYR A 1 125 ? -13.785 -0.122 14.004 1.00 69.00 125 TYR A N 1
ATOM 990 C CA . TYR A 1 125 ? -12.419 -0.509 13.662 1.00 69.00 125 TYR A CA 1
ATOM 991 C C . TYR A 1 125 ? -12.347 -1.358 12.381 1.00 69.00 125 TYR A C 1
ATOM 993 O O . TYR A 1 125 ? -11.586 -1.035 11.466 1.00 69.00 125 TYR A O 1
ATOM 1001 N N . TRP A 1 126 ? -13.167 -2.405 12.271 1.00 68.94 126 TRP A N 1
ATOM 1002 C CA . TRP A 1 126 ? -13.211 -3.259 11.079 1.00 68.94 126 TRP A CA 1
ATOM 1003 C C . TRP A 1 126 ? -13.739 -2.514 9.847 1.00 68.94 126 TRP A C 1
ATOM 1005 O O . TRP A 1 126 ? -13.211 -2.688 8.750 1.00 68.94 126 TRP A O 1
ATOM 1015 N N . SER A 1 127 ? -14.719 -1.624 10.021 1.00 70.06 127 SER A N 1
ATOM 1016 C CA . SER A 1 127 ? -15.273 -0.825 8.923 1.00 70.06 127 SER A CA 1
ATOM 1017 C C . SER A 1 127 ? -14.263 0.140 8.294 1.00 70.06 127 SER A C 1
ATOM 1019 O O . SER A 1 127 ? -14.389 0.430 7.110 1.00 70.06 127 SER A O 1
ATOM 1021 N N . TYR A 1 128 ? -13.239 0.587 9.034 1.00 68.25 128 TYR A N 1
ATOM 1022 C CA . TYR A 1 128 ? -12.183 1.460 8.500 1.00 68.25 128 TYR A CA 1
ATOM 1023 C C . TYR A 1 128 ? -10.940 0.702 8.041 1.00 68.25 128 TYR A C 1
ATOM 1025 O O . TYR A 1 128 ? -10.312 1.087 7.056 1.00 68.25 128 TYR A O 1
ATOM 1033 N N . THR A 1 129 ? -10.583 -0.389 8.716 1.00 66.94 129 THR A N 1
ATOM 1034 C CA . THR A 1 129 ? -9.398 -1.181 8.352 1.00 66.94 129 THR A CA 1
ATOM 1035 C C . THR A 1 129 ? -9.612 -1.996 7.080 1.00 66.94 129 THR A C 1
ATOM 1037 O O . THR A 1 129 ? -8.708 -2.055 6.246 1.00 66.94 129 THR A O 1
ATOM 1040 N N . CYS A 1 130 ? -10.805 -2.559 6.867 1.00 73.31 130 CYS A N 1
ATOM 1041 C CA . CYS A 1 130 ? -11.103 -3.341 5.666 1.00 73.31 130 CYS A CA 1
ATOM 1042 C C . CYS A 1 130 ? -10.969 -2.527 4.363 1.00 73.31 130 CYS A C 1
ATOM 1044 O O . CYS A 1 130 ? -10.244 -2.975 3.474 1.00 73.31 130 CYS A O 1
ATOM 1046 N N . PRO A 1 131 ? -11.575 -1.330 4.215 1.00 73.75 131 PRO A N 1
ATOM 1047 C CA . PRO A 1 131 ? -11.417 -0.519 3.007 1.00 73.75 131 PRO A CA 1
ATOM 1048 C C . PRO A 1 131 ? -9.971 -0.096 2.748 1.00 73.75 131 PRO A C 1
ATOM 1050 O O . PRO A 1 131 ? -9.530 -0.113 1.602 1.00 73.75 131 PRO A O 1
ATOM 1053 N N . VAL A 1 132 ? -9.218 0.239 3.802 1.00 72.00 132 VAL A N 1
ATOM 1054 C CA . VAL A 1 132 ? -7.787 0.573 3.707 1.00 72.00 132 VAL A CA 1
ATOM 1055 C C . VAL A 1 132 ? -6.985 -0.630 3.205 1.00 72.00 132 VAL A C 1
ATOM 1057 O O . VAL A 1 132 ? -6.156 -0.490 2.312 1.00 72.00 132 VAL A O 1
ATOM 1060 N N . LEU A 1 133 ? -7.245 -1.836 3.711 1.00 72.12 133 LEU A N 1
ATOM 1061 C CA . LEU A 1 133 ? -6.567 -3.042 3.230 1.00 72.12 133 LEU A CA 1
ATOM 1062 C C . LEU A 1 133 ? -6.914 -3.354 1.769 1.00 72.12 133 LEU A C 1
ATOM 1064 O O . LEU A 1 133 ? -6.012 -3.615 0.974 1.00 72.12 133 LEU A O 1
ATOM 1068 N N . VAL A 1 134 ? -8.196 -3.279 1.401 1.00 75.81 134 VAL A N 1
ATOM 1069 C CA . VAL A 1 134 ? -8.665 -3.528 0.028 1.00 75.81 134 VAL A CA 1
ATOM 1070 C C . VAL A 1 134 ? -8.057 -2.526 -0.947 1.00 75.81 134 VAL A C 1
ATOM 1072 O O . VAL A 1 134 ? -7.515 -2.924 -1.981 1.00 75.81 134 VAL A O 1
ATOM 1075 N N . LEU A 1 135 ? -8.092 -1.235 -0.608 1.00 73.19 135 LEU A N 1
ATOM 1076 C CA . LEU A 1 135 ? -7.493 -0.197 -1.433 1.00 73.19 135 LEU A CA 1
ATOM 1077 C C . LEU A 1 135 ? -5.990 -0.470 -1.589 1.00 73.19 135 LEU A C 1
ATOM 1079 O O . LEU A 1 135 ? -5.507 -0.514 -2.712 1.00 73.19 135 LEU A O 1
ATOM 1083 N N . ASN A 1 136 ? -5.267 -0.811 -0.519 1.00 71.81 136 ASN A N 1
ATOM 1084 C CA . ASN A 1 136 ? -3.828 -1.070 -0.595 1.00 71.81 136 ASN A CA 1
ATOM 1085 C C . ASN A 1 136 ? -3.511 -2.247 -1.526 1.00 71.81 136 ASN A C 1
ATOM 1087 O O . ASN A 1 136 ? -2.619 -2.170 -2.373 1.00 71.81 136 ASN A O 1
ATOM 1091 N N . TRP A 1 137 ? -4.278 -3.330 -1.409 1.00 71.19 137 TRP A N 1
ATOM 1092 C CA . TRP A 1 137 ? -4.072 -4.524 -2.221 1.00 71.19 137 TRP A CA 1
ATOM 1093 C C . TRP A 1 137 ? -4.387 -4.284 -3.699 1.00 71.19 137 TRP A C 1
ATOM 1095 O O . TRP A 1 137 ? -3.642 -4.711 -4.578 1.00 71.19 137 TRP A O 1
ATOM 1105 N N . SER A 1 138 ? -5.461 -3.543 -3.978 1.00 72.75 138 SER A N 1
ATOM 1106 C CA . SER A 1 138 ? -5.836 -3.179 -5.346 1.00 72.75 138 SER A CA 1
ATOM 1107 C C . SER A 1 138 ? -4.802 -2.253 -5.996 1.00 72.75 138 SER A C 1
ATOM 1109 O O . SER A 1 138 ? -4.389 -2.482 -7.132 1.00 72.75 138 SER A O 1
ATOM 1111 N N . CYS A 1 139 ? -4.313 -1.258 -5.253 1.00 74.25 139 CYS A N 1
ATOM 1112 C CA . CYS A 1 139 ? -3.304 -0.309 -5.702 1.00 74.25 139 CYS A CA 1
ATOM 1113 C C . CYS A 1 139 ? -1.968 -1.001 -5.988 1.00 74.25 139 CYS A C 1
ATOM 1115 O O . CYS A 1 139 ? -1.378 -0.796 -7.047 1.00 74.25 139 CYS A O 1
ATOM 1117 N N . THR A 1 140 ? -1.508 -1.855 -5.071 1.00 74.56 140 THR A N 1
ATOM 1118 C CA . THR A 1 140 ? -0.277 -2.637 -5.256 1.00 74.56 140 THR A CA 1
ATOM 1119 C C . THR A 1 140 ? -0.401 -3.618 -6.419 1.00 74.56 140 THR A C 1
ATOM 1121 O O . THR A 1 140 ? 0.512 -3.694 -7.238 1.00 74.56 140 THR A O 1
ATOM 1124 N N . GLY A 1 141 ? -1.544 -4.297 -6.555 1.00 78.38 141 GLY A N 1
ATOM 1125 C CA . GLY A 1 141 ? -1.832 -5.189 -7.678 1.00 78.38 141 GLY A CA 1
ATOM 1126 C C . GLY A 1 141 ? -1.808 -4.473 -9.030 1.00 78.38 141 GLY A C 1
ATOM 1127 O O . GLY A 1 141 ? -1.129 -4.927 -9.947 1.00 78.38 141 GLY A O 1
ATOM 1128 N N . LEU A 1 142 ? -2.479 -3.324 -9.152 1.00 79.00 142 LEU A N 1
ATOM 1129 C CA . LEU A 1 142 ? -2.495 -2.528 -10.387 1.00 79.00 142 LEU A CA 1
ATOM 1130 C C . LEU A 1 142 ? -1.104 -2.015 -10.771 1.00 79.00 142 LEU A C 1
ATOM 1132 O O . LEU A 1 142 ? -0.717 -2.109 -11.935 1.00 79.00 142 LEU A O 1
ATOM 1136 N N . ILE A 1 143 ? -0.339 -1.507 -9.799 1.00 77.69 143 ILE A N 1
ATOM 1137 C CA . ILE A 1 143 ? 1.037 -1.047 -10.026 1.00 77.69 143 ILE A CA 1
ATOM 1138 C C . ILE A 1 143 ? 1.912 -2.209 -10.510 1.00 77.69 143 ILE A C 1
ATOM 1140 O O . ILE A 1 143 ? 2.666 -2.047 -11.468 1.00 77.69 143 ILE A O 1
ATOM 1144 N N . LEU A 1 144 ? 1.785 -3.385 -9.888 1.00 79.00 144 LEU A N 1
ATOM 1145 C CA . LEU A 1 144 ? 2.532 -4.581 -10.268 1.00 79.00 144 LEU A CA 1
ATOM 1146 C C . LEU A 1 144 ? 2.176 -5.024 -11.697 1.00 79.00 144 LEU A C 1
ATOM 1148 O O . LEU A 1 144 ? 3.070 -5.242 -12.510 1.00 79.00 144 LEU A O 1
ATOM 1152 N N . VAL A 1 145 ? 0.885 -5.110 -12.032 1.00 83.00 145 VAL A N 1
ATOM 1153 C CA . VAL A 1 145 ? 0.420 -5.495 -13.376 1.00 83.00 145 VAL A CA 1
ATOM 1154 C C . VAL A 1 145 ? 0.947 -4.532 -14.438 1.00 83.00 145 VAL A C 1
ATOM 1156 O O . VAL A 1 145 ? 1.496 -4.982 -15.444 1.00 83.00 145 VAL A O 1
ATOM 1159 N N . LEU A 1 146 ? 0.846 -3.220 -14.203 1.00 77.31 146 LEU A N 1
ATOM 1160 C CA . LEU A 1 146 ? 1.375 -2.215 -15.124 1.00 77.31 146 LEU A CA 1
ATOM 1161 C C . LEU A 1 146 ? 2.888 -2.357 -15.294 1.00 77.31 146 LEU A C 1
ATOM 1163 O O . LEU A 1 146 ? 3.372 -2.395 -16.423 1.00 77.31 146 LEU A O 1
ATOM 1167 N N . TYR A 1 147 ? 3.623 -2.531 -14.196 1.00 73.50 147 TYR A N 1
ATOM 1168 C CA . TYR A 1 147 ? 5.067 -2.747 -14.220 1.00 73.50 147 TYR A CA 1
ATOM 1169 C C . TYR A 1 147 ? 5.465 -3.949 -15.096 1.00 73.50 147 TYR A C 1
ATOM 1171 O O . TYR A 1 147 ? 6.295 -3.809 -15.997 1.00 73.50 147 TYR A O 1
ATOM 1179 N N . TRP A 1 148 ? 4.829 -5.111 -14.904 1.00 73.44 148 TRP A N 1
ATOM 1180 C CA . TRP A 1 148 ? 5.111 -6.310 -15.703 1.00 73.44 148 TRP A CA 1
ATOM 1181 C C . TRP A 1 148 ? 4.678 -6.171 -17.163 1.00 73.44 148 TRP A C 1
ATOM 1183 O O . TRP A 1 148 ? 5.414 -6.600 -18.052 1.00 73.44 148 TRP A O 1
ATOM 1193 N N . SER A 1 149 ? 3.531 -5.537 -17.424 1.00 75.19 149 SER A N 1
ATOM 1194 C CA . SER A 1 149 ? 3.047 -5.291 -18.789 1.00 75.19 149 SER A CA 1
ATOM 1195 C C . SER A 1 149 ? 3.967 -4.367 -19.590 1.00 75.19 149 SER A C 1
ATOM 1197 O O . SER A 1 149 ? 4.076 -4.511 -20.803 1.00 75.19 149 SER A O 1
ATOM 1199 N N . CYS A 1 150 ? 4.666 -3.459 -18.908 1.00 69.62 150 CYS A N 1
ATOM 1200 C CA . CYS A 1 150 ? 5.572 -2.495 -19.513 1.00 69.62 150 CYS A CA 1
ATOM 1201 C C . CYS A 1 150 ? 6.976 -3.057 -19.753 1.00 69.62 150 CYS A C 1
ATOM 1203 O O . CYS A 1 150 ? 7.581 -2.809 -20.794 1.00 69.62 150 CYS A O 1
ATOM 1205 N N . ILE A 1 151 ? 7.512 -3.813 -18.792 1.00 68.38 151 ILE A N 1
ATOM 1206 C CA . ILE A 1 151 ? 8.897 -4.299 -18.848 1.00 68.38 151 ILE A CA 1
ATOM 1207 C C . ILE A 1 151 ? 8.997 -5.635 -19.581 1.00 68.38 151 ILE A C 1
ATOM 1209 O O . ILE A 1 151 ? 9.933 -5.829 -20.352 1.00 68.38 151 ILE A O 1
ATOM 1213 N N . GLY A 1 152 ? 8.027 -6.534 -19.397 1.00 71.31 152 GLY A N 1
ATOM 1214 C CA . GLY A 1 152 ? 8.012 -7.860 -20.020 1.00 71.31 152 GLY A CA 1
ATOM 1215 C C . GLY A 1 152 ? 8.268 -7.848 -21.536 1.00 71.31 152 GLY A C 1
ATOM 1216 O O . GLY A 1 152 ? 9.225 -8.486 -21.981 1.00 71.31 152 GLY A O 1
ATOM 1217 N N . PRO A 1 153 ? 7.484 -7.102 -22.338 1.00 69.88 153 PRO A N 1
ATOM 1218 C CA . PRO A 1 153 ? 7.649 -7.082 -23.791 1.00 69.88 153 PRO A CA 1
ATOM 1219 C C . PRO A 1 153 ? 8.890 -6.313 -24.265 1.00 69.88 153 PRO A C 1
ATOM 1221 O O . PRO A 1 153 ? 9.375 -6.584 -25.359 1.00 69.88 153 PRO A O 1
ATOM 1224 N N . ALA A 1 154 ? 9.433 -5.388 -23.467 1.00 66.56 154 ALA A N 1
ATOM 1225 C CA . ALA A 1 154 ? 10.618 -4.608 -23.832 1.00 66.56 154 ALA A CA 1
ATOM 1226 C C . ALA A 1 154 ? 11.942 -5.307 -23.465 1.00 66.56 154 ALA A C 1
ATOM 1228 O O . ALA A 1 154 ? 12.959 -5.083 -24.118 1.00 66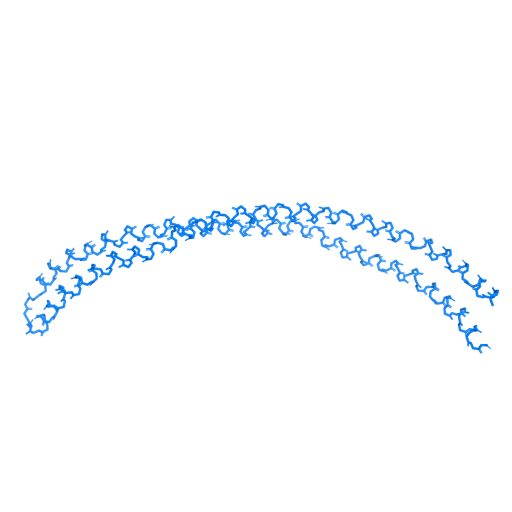.56 154 ALA A O 1
ATOM 1229 N N . HIS A 1 155 ? 11.944 -6.176 -22.449 1.00 69.31 155 HIS A N 1
ATOM 1230 C CA . HIS A 1 155 ? 13.169 -6.731 -21.865 1.00 69.31 155 HIS A CA 1
ATOM 1231 C C . HIS A 1 155 ? 13.892 -7.749 -22.764 1.00 69.31 155 HIS A C 1
ATOM 1233 O O . HIS A 1 155 ? 15.105 -7.656 -22.958 1.00 69.31 155 HIS A O 1
ATOM 1239 N N . VAL A 1 156 ? 13.156 -8.705 -23.339 1.00 69.44 156 VAL A N 1
ATOM 1240 C CA . VAL A 1 156 ? 13.714 -9.724 -24.247 1.00 69.44 156 VAL A CA 1
ATOM 1241 C C . VAL A 1 156 ? 14.310 -9.104 -25.514 1.00 69.44 156 VAL A C 1
ATOM 1243 O O . VAL A 1 156 ? 15.469 -9.397 -25.829 1.00 69.44 156 VAL A O 1
ATOM 1246 N N . PRO A 1 157 ? 13.587 -8.230 -26.242 1.00 67.12 157 PRO A N 1
ATOM 1247 C CA . PRO A 1 157 ? 14.117 -7.710 -27.483 1.00 67.12 157 PRO A CA 1
ATOM 1248 C C . PRO A 1 157 ? 15.249 -6.696 -27.199 1.00 67.12 157 PRO A C 1
ATOM 1250 O O . PRO A 1 157 ? 16.250 -6.723 -27.908 1.00 67.12 157 PRO A O 1
ATOM 1253 N N . TYR A 1 158 ? 15.222 -5.949 -26.083 1.00 69.62 158 TYR A N 1
ATOM 1254 C CA . TYR A 1 158 ? 16.348 -5.113 -25.634 1.00 69.62 158 TYR A CA 1
ATOM 1255 C C . TYR A 1 158 ? 17.654 -5.901 -25.431 1.00 69.62 158 TYR A C 1
ATOM 1257 O O . TYR A 1 158 ? 18.701 -5.505 -25.947 1.00 69.62 158 TYR A O 1
ATOM 1265 N N . TRP A 1 159 ? 17.614 -7.040 -24.733 1.00 70.25 159 TRP A N 1
ATOM 1266 C CA . TRP A 1 159 ? 18.801 -7.887 -24.539 1.00 70.25 159 TRP A CA 1
ATOM 1267 C C . TRP A 1 159 ? 19.297 -8.510 -25.845 1.00 70.25 159 TRP A C 1
ATOM 1269 O O . TRP A 1 159 ? 20.499 -8.551 -26.105 1.00 70.25 159 TRP A O 1
ATOM 1279 N N . SER A 1 160 ? 18.374 -8.949 -26.701 1.00 71.44 160 SER A N 1
ATOM 1280 C CA . SER A 1 160 ? 18.741 -9.500 -28.006 1.00 71.44 160 SER A CA 1
ATOM 1281 C C . SER A 1 160 ? 19.396 -8.449 -28.911 1.00 71.44 160 SER A C 1
ATOM 1283 O O . SER A 1 160 ? 20.424 -8.719 -29.531 1.00 71.44 160 SER A O 1
ATOM 1285 N N . CYS A 1 161 ? 18.863 -7.223 -28.919 1.00 68.00 161 CYS A N 1
ATOM 1286 C CA . CYS A 1 161 ? 19.341 -6.142 -29.767 1.00 68.00 161 CYS A CA 1
ATOM 1287 C C . CYS A 1 161 ? 20.672 -5.578 -29.272 1.00 68.00 161 CYS A C 1
ATOM 1289 O O . CYS A 1 161 ? 21.581 -5.377 -30.075 1.00 68.00 161 CYS A O 1
ATOM 1291 N N . THR A 1 162 ? 20.837 -5.396 -27.959 1.00 73.69 162 THR A N 1
ATOM 1292 C CA . THR A 1 162 ? 22.130 -5.011 -27.367 1.00 73.69 162 THR A CA 1
ATOM 1293 C C . THR A 1 162 ? 23.205 -6.061 -27.635 1.00 73.69 162 THR A C 1
ATOM 1295 O O . THR A 1 162 ? 24.310 -5.693 -28.032 1.00 73.69 162 THR A O 1
ATOM 1298 N N . GLY A 1 163 ? 22.870 -7.353 -27.540 1.00 75.94 163 GLY A N 1
ATOM 1299 C CA . GLY A 1 163 ? 23.747 -8.453 -27.940 1.00 75.94 163 GLY A CA 1
ATOM 1300 C C . GLY A 1 163 ? 24.157 -8.380 -29.414 1.00 75.94 163 GLY A C 1
ATOM 1301 O O . GLY A 1 163 ? 25.346 -8.414 -29.719 1.00 75.94 163 GLY A O 1
ATOM 1302 N N . SER A 1 164 ? 23.203 -8.201 -30.335 1.00 75.50 164 SER A N 1
ATOM 1303 C CA . SER A 1 164 ? 23.510 -8.080 -31.769 1.00 75.50 164 SER A CA 1
ATOM 1304 C C . SER A 1 164 ? 24.329 -6.831 -32.114 1.00 75.50 164 SER A C 1
ATOM 1306 O O . SER A 1 164 ? 25.236 -6.909 -32.939 1.00 75.50 164 SER A O 1
ATOM 1308 N N . ILE A 1 165 ? 24.066 -5.697 -31.452 1.00 77.81 165 ILE A N 1
ATOM 1309 C CA . ILE A 1 165 ? 24.828 -4.451 -31.615 1.00 77.81 165 ILE A CA 1
ATOM 1310 C C . ILE A 1 165 ? 26.268 -4.643 -31.127 1.00 77.81 165 ILE A C 1
ATOM 1312 O O . ILE A 1 165 ? 27.199 -4.211 -31.802 1.00 77.81 165 ILE A O 1
ATOM 1316 N N . LEU A 1 166 ? 26.464 -5.328 -29.994 1.00 77.75 166 LEU A N 1
ATOM 1317 C CA . LEU A 1 166 ? 27.785 -5.688 -29.475 1.00 77.75 166 LEU A CA 1
ATOM 1318 C C . LEU A 1 166 ? 28.537 -6.598 -30.448 1.00 77.75 166 LEU A C 1
ATOM 1320 O O . LEU A 1 166 ? 29.686 -6.315 -30.772 1.00 77.75 166 LEU A O 1
ATOM 1324 N N . VAL A 1 167 ? 27.898 -7.656 -30.951 1.00 80.62 167 VAL A N 1
ATOM 1325 C CA . VAL A 1 167 ? 28.518 -8.573 -31.921 1.00 80.62 167 VAL A CA 1
ATOM 1326 C C . VAL A 1 167 ? 28.938 -7.828 -33.190 1.00 80.62 167 VAL A C 1
ATOM 1328 O O . VAL A 1 167 ? 30.079 -7.977 -33.627 1.00 80.62 167 VAL A O 1
ATOM 1331 N N . LEU A 1 168 ? 28.065 -6.973 -33.739 1.00 77.00 168 LEU A N 1
ATOM 1332 C CA . LEU A 1 168 ? 28.391 -6.121 -34.885 1.00 77.00 168 LEU A CA 1
ATOM 1333 C C . LEU A 1 168 ? 29.567 -5.194 -34.563 1.00 77.00 168 LEU A C 1
ATOM 1335 O O . LEU A 1 168 ? 30.549 -5.179 -35.301 1.00 77.00 168 LEU A O 1
ATOM 1339 N N . TYR A 1 169 ? 29.534 -4.505 -33.423 1.00 75.81 169 TYR A N 1
ATOM 1340 C CA . TYR A 1 169 ? 30.620 -3.632 -32.985 1.00 75.81 169 TYR A CA 1
ATOM 1341 C C . TYR A 1 169 ? 31.968 -4.361 -32.901 1.00 75.81 169 TYR A C 1
ATOM 1343 O O . TYR A 1 169 ? 32.943 -3.887 -33.477 1.00 75.81 169 TYR A O 1
ATOM 1351 N N . TRP A 1 170 ? 32.037 -5.532 -32.260 1.00 74.69 170 TRP A N 1
ATOM 1352 C CA . TRP A 1 170 ? 33.278 -6.312 -32.153 1.00 74.69 170 TRP A CA 1
ATOM 1353 C C . TRP A 1 170 ? 33.747 -6.864 -33.502 1.00 74.69 170 TRP A C 1
ATOM 1355 O O . TRP A 1 170 ? 34.948 -6.854 -33.780 1.00 74.69 170 TRP A O 1
ATOM 1365 N N . SER A 1 171 ? 32.818 -7.280 -34.367 1.00 75.88 171 SER A N 1
ATOM 1366 C CA . SER A 1 171 ? 33.139 -7.752 -35.719 1.00 75.88 171 SER A CA 1
ATOM 1367 C C . SER A 1 171 ? 33.730 -6.653 -36.609 1.00 75.88 171 SER A C 1
ATOM 1369 O O . SER A 1 171 ? 34.580 -6.937 -37.449 1.00 75.88 171 SER A O 1
ATOM 1371 N N . CYS A 1 172 ? 33.338 -5.394 -36.388 1.00 66.94 172 CYS A N 1
ATOM 1372 C CA . CYS A 1 172 ? 33.857 -4.241 -37.119 1.00 66.94 172 CYS A CA 1
ATOM 1373 C C . CYS A 1 172 ? 35.122 -3.652 -36.474 1.00 66.94 172 CYS A C 1
ATOM 1375 O O . CYS A 1 172 ? 36.063 -3.287 -37.173 1.00 66.94 172 CYS A O 1
ATOM 1377 N N . ALA A 1 173 ? 35.165 -3.559 -35.143 1.00 69.81 173 ALA A N 1
ATOM 1378 C CA . ALA A 1 173 ? 36.270 -2.952 -34.408 1.00 69.81 173 ALA A CA 1
ATOM 1379 C C . ALA A 1 173 ? 37.508 -3.858 -34.348 1.00 69.81 173 ALA A C 1
ATOM 1381 O O . ALA A 1 173 ? 38.625 -3.350 -34.386 1.00 69.81 173 ALA A O 1
ATOM 1382 N N . GLY A 1 174 ? 37.335 -5.184 -34.302 1.00 72.25 174 GLY A N 1
ATOM 1383 C CA . GLY A 1 174 ? 38.440 -6.147 -34.259 1.00 72.25 174 GLY A CA 1
ATOM 1384 C C . GLY A 1 174 ? 39.421 -6.001 -35.432 1.00 72.25 174 GLY A C 1
ATOM 1385 O O . GLY A 1 174 ? 40.597 -5.728 -35.193 1.00 72.25 174 GLY A O 1
ATOM 1386 N N . PRO A 1 175 ? 38.968 -6.100 -36.696 1.00 71.19 175 PRO A N 1
ATOM 1387 C CA . PRO A 1 175 ? 39.825 -5.946 -37.874 1.00 71.19 175 PRO A CA 1
ATOM 1388 C C . PRO A 1 175 ? 40.493 -4.570 -37.951 1.00 71.19 175 PRO A C 1
ATOM 1390 O O . PRO A 1 175 ? 41.681 -4.473 -38.248 1.00 71.19 175 PRO A O 1
ATOM 1393 N N . VAL A 1 176 ? 39.747 -3.507 -37.633 1.00 68.12 176 VAL A N 1
ATOM 1394 C CA . VAL A 1 176 ? 40.239 -2.118 -37.619 1.00 68.12 176 VAL A CA 1
ATOM 1395 C C . VAL A 1 176 ? 41.331 -1.937 -36.560 1.00 68.12 176 VAL A C 1
ATOM 1397 O O . VAL A 1 176 ? 42.349 -1.306 -36.830 1.00 68.12 176 VAL A O 1
ATOM 1400 N N . HIS A 1 177 ? 41.166 -2.532 -35.376 1.00 66.75 177 HIS A N 1
ATOM 1401 C CA . HIS A 1 177 ? 42.145 -2.478 -34.291 1.00 66.75 177 HIS A CA 1
ATOM 1402 C C . HIS A 1 177 ? 43.407 -3.298 -34.601 1.00 66.75 177 HIS A C 1
ATOM 1404 O O . HIS A 1 177 ? 44.515 -2.867 -34.284 1.00 66.75 177 HIS A O 1
ATOM 1410 N N . ILE A 1 178 ? 43.263 -4.451 -35.264 1.00 71.44 178 ILE A N 1
ATOM 1411 C CA . ILE A 1 178 ? 44.392 -5.267 -35.738 1.00 71.44 178 ILE A CA 1
ATOM 1412 C C . ILE A 1 178 ? 45.182 -4.505 -36.807 1.00 71.44 178 ILE A C 1
ATOM 1414 O O . ILE A 1 178 ? 46.402 -4.403 -36.699 1.00 71.44 178 ILE A O 1
ATOM 1418 N N . LEU A 1 179 ? 44.494 -3.906 -37.786 1.00 67.00 179 LEU A N 1
ATOM 1419 C CA . LEU A 1 179 ? 45.113 -3.060 -38.808 1.00 67.00 179 LEU A CA 1
ATOM 1420 C C . LEU A 1 179 ? 45.843 -1.876 -38.168 1.00 67.00 179 LEU A C 1
ATOM 1422 O O . LEU A 1 179 ? 47.024 -1.671 -38.433 1.00 67.00 179 LEU A O 1
ATOM 1426 N N . TYR A 1 180 ? 45.193 -1.159 -37.250 1.00 64.88 180 TYR A N 1
ATOM 1427 C CA . TYR A 1 180 ? 45.812 -0.050 -36.529 1.00 64.88 180 TYR A CA 1
ATOM 1428 C C . TYR A 1 180 ? 47.055 -0.484 -35.734 1.00 64.88 180 TYR A C 1
ATOM 1430 O O . TYR A 1 180 ? 48.098 0.157 -35.835 1.00 64.88 180 TYR A O 1
ATOM 1438 N N . SER A 1 181 ? 46.989 -1.600 -35.000 1.00 65.69 181 SER A N 1
ATOM 1439 C CA . SER A 1 181 ? 48.122 -2.128 -34.226 1.00 65.69 181 SER A CA 1
ATOM 1440 C C . SER A 1 181 ? 49.283 -2.579 -35.119 1.00 65.69 181 SER A C 1
ATOM 1442 O O . SER A 1 181 ? 50.440 -2.277 -34.823 1.00 65.69 181 SER A O 1
ATOM 1444 N N . SER A 1 182 ? 48.977 -3.226 -36.248 1.00 65.75 182 SER A N 1
ATOM 1445 C CA . SER A 1 182 ? 49.970 -3.655 -37.240 1.00 65.75 182 SER A CA 1
ATOM 1446 C C . SER A 1 182 ? 50.650 -2.483 -37.955 1.00 65.75 182 SER A C 1
ATOM 1448 O O . SER A 1 182 ? 51.824 -2.577 -38.297 1.00 65.75 182 SER A O 1
ATOM 1450 N N . CYS A 1 183 ? 49.949 -1.355 -38.113 1.00 61.84 183 CYS A N 1
ATOM 1451 C CA . CYS A 1 183 ? 50.493 -0.116 -38.664 1.00 61.84 183 CYS A CA 1
ATOM 1452 C C . CYS A 1 183 ? 51.264 0.713 -37.622 1.00 61.84 183 CYS A C 1
ATOM 1454 O O . CYS A 1 183 ? 52.195 1.427 -37.984 1.00 61.84 183 CYS A O 1
ATOM 1456 N N . ALA A 1 184 ? 50.888 0.640 -36.341 1.00 60.44 184 ALA A N 1
ATOM 1457 C CA . ALA A 1 184 ? 51.511 1.403 -35.259 1.00 60.44 184 ALA A CA 1
ATOM 1458 C C . ALA A 1 184 ? 52.797 0.751 -34.717 1.00 60.44 184 ALA A C 1
ATOM 1460 O O . ALA A 1 184 ? 53.749 1.464 -34.406 1.00 60.44 184 ALA A O 1
ATOM 1461 N N . HIS A 1 185 ? 52.862 -0.585 -34.647 1.00 61.41 185 HIS A N 1
ATOM 1462 C CA . HIS A 1 185 ? 54.051 -1.329 -34.203 1.00 61.41 185 HIS A CA 1
ATOM 1463 C C . HIS A 1 185 ? 55.352 -0.963 -34.947 1.00 61.41 185 HIS A C 1
ATOM 1465 O O . HIS A 1 185 ? 56.337 -0.650 -34.282 1.00 61.41 185 HIS A O 1
ATOM 1471 N N . PRO A 1 186 ? 55.401 -0.943 -36.292 1.00 58.94 186 PRO A N 1
ATOM 1472 C CA . PRO A 1 186 ? 56.623 -0.598 -37.021 1.00 58.94 186 PRO A CA 1
ATOM 1473 C C . PRO A 1 186 ? 56.977 0.897 -36.958 1.00 58.94 186 PRO A C 1
ATOM 1475 O O . PRO A 1 186 ? 58.110 1.255 -37.252 1.00 58.94 186 PRO A O 1
ATOM 1478 N N . VAL A 1 187 ? 56.034 1.770 -36.584 1.00 56.50 187 VAL A N 1
ATOM 1479 C CA . VAL A 1 187 ? 56.245 3.228 -36.473 1.00 56.50 187 VAL A CA 1
ATOM 1480 C C . VAL A 1 187 ? 56.755 3.633 -35.083 1.00 56.50 187 VAL A C 1
ATOM 1482 O O . VAL A 1 187 ? 57.351 4.694 -34.952 1.00 56.50 187 VAL A O 1
ATOM 1485 N N . LEU A 1 188 ? 56.522 2.811 -34.051 1.00 54.44 188 LEU A N 1
ATOM 1486 C CA . LEU A 1 188 ? 56.931 3.071 -32.661 1.00 54.44 188 LEU A CA 1
ATOM 1487 C C . LEU A 1 188 ? 58.298 2.444 -32.315 1.00 54.44 188 LEU A C 1
ATOM 1489 O O . LEU A 1 188 ? 58.957 2.883 -31.382 1.00 54.44 188 LEU A O 1
ATOM 1493 N N . VAL A 1 189 ? 58.724 1.423 -33.068 1.00 52.28 189 VAL A N 1
ATOM 1494 C CA . VAL A 1 189 ? 60.014 0.714 -32.905 1.00 52.28 189 VAL A CA 1
ATOM 1495 C C . VAL A 1 189 ? 61.143 1.355 -33.747 1.00 52.28 189 VAL A C 1
ATOM 1497 O O . VAL A 1 189 ? 62.268 0.858 -33.762 1.00 52.28 189 VAL A O 1
ATOM 1500 N N . LEU A 1 190 ? 60.856 2.468 -34.431 1.00 49.22 190 LEU A N 1
ATOM 1501 C CA . LEU A 1 190 ? 61.763 3.237 -35.293 1.00 49.22 190 LEU A CA 1
ATOM 1502 C C . LEU A 1 190 ? 61.976 4.632 -34.695 1.00 49.22 190 LEU A C 1
ATOM 1504 O O . LEU A 1 190 ? 63.138 5.095 -34.690 1.00 49.22 190 LEU A O 1
#

Sequence (190 aa):
MVLYWSCVGPVCVPYWFCVCPILVLYCSYSCPVLVLYWSCTGPVLVLYRSCIGPMSVLYWLYIIPVPVLCVSHIGPVLVLYWSYIGPVLVLYWSCTGPVRVPYWSCACPILVLYWSCVCPILILYWSYTCPVLVLNWSCTGLILVLYWSCIGPAHVPYWSCTGSILVLYWSCAGPVHILYSSCAHPVLVL

Organism: NCBI:txid75864

pLDDT: mean 70.11, std 7.24, range [49.22, 83.88]

Mean predicted aligned error: 15.92 Å

Solvent-accessible surface area (backbone atoms only — not comparable to full-atom va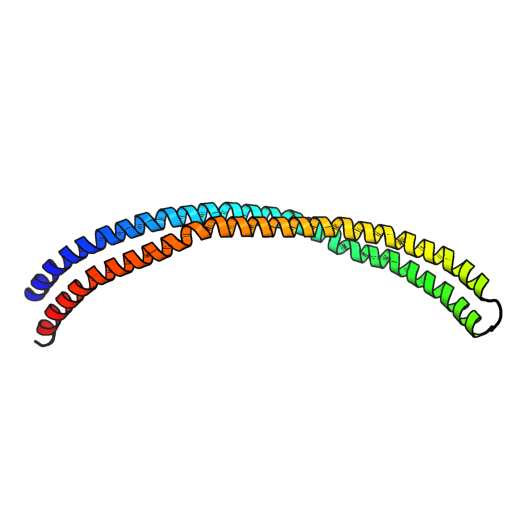lues): 10472 Å² total; per-residue (Å²): 111,70,68,58,54,66,56,46,57,76,48,50,54,59,49,50,65,51,47,50,60,53,51,50,53,50,53,66,50,49,52,58,52,51,50,49,51,53,67,48,49,52,58,46,51,53,48,53,53,65,51,46,53,59,51,55,52,49,42,65,69,41,65,61,50,48,59,54,53,48,50,68,57,47,49,59,51,53,51,52,47,49,68,55,46,49,62,52,52,52,49,46,74,74,39,99,60,89,48,66,61,66,49,50,67,58,48,49,63,49,51,52,51,48,47,67,58,46,53,60,54,50,52,51,52,50,66,54,49,50,56,54,52,51,52,51,52,51,50,52,49,52,48,49,51,51,49,49,68,56,45,58,77,49,50,62,57,49,54,51,49,53,50,51,52,49,52,51,46,50,68,53,47,48,60,51,49,51,51,50,50,64,60,45,54,70,66,72,77,105

Nearest PDB structures (foldseek):
  7n6g-assembly1_3U  TM=4.199E-01  e=5.280E-01  Chlamydomonas reinhardtii
  7n6g-assembly1_3T  TM=3.739E-01  e=2.651E+00  Chlamydomonas reinhardtii
  7sqc-assembly1_1K  TM=2.357E-01  e=2.798E+00  Chlamydomonas reinhardtii
  7sqc-assembly1_1W  TM=3.148E-01  e=6.616E+00  Chlamydomonas reinhardtii

Foldseek 3Di:
DVLVVVLCVVLVVLLCVLVVVLVVLVVVLVVVLVVLVVVLVVVLVVLVVVLVVVLVVLCVVAVVVLVVLVCVQLVVLVVVLCVQLVVLVVVCVVDVDDSVVVNCVSNVVSVVVNCVSVVVSVVSVCVSVVVNVVSVVVSVVVSVVSVCVSCVVSPVVVVVSVVVSVVSCCVSVVVSVVSVCVSVVVVVVD